Protein AF-0000000079005920 (afdb_homodimer)

Solvent-accessible surface area (backbone atoms only — not comparable to full-atom values): 23304 Å² total; per-residue (Å²): 132,84,76,72,75,67,75,73,57,78,70,72,49,72,68,53,50,55,50,45,68,65,65,24,21,79,84,81,66,42,51,63,52,52,56,43,49,15,54,68,49,50,65,36,33,46,72,79,43,29,56,96,54,28,45,37,76,86,48,44,32,36,91,87,77,58,45,66,71,29,51,56,64,50,64,64,69,64,40,69,61,55,32,50,50,34,39,68,74,35,42,34,68,43,90,38,35,90,69,65,41,81,52,53,32,46,57,92,44,44,67,64,45,57,77,69,39,89,50,50,78,70,56,79,74,90,62,77,72,67,71,72,73,75,68,65,72,80,67,69,81,62,76,67,73,72,74,73,72,75,75,72,76,77,74,77,75,79,71,79,73,76,75,78,75,79,69,85,71,86,86,79,81,85,83,88,78,84,85,81,134,133,82,76,73,76,68,76,75,57,78,70,73,50,71,67,53,50,54,50,44,68,64,64,23,20,78,83,81,66,42,51,62,52,52,56,42,48,15,55,68,48,49,64,37,33,47,74,78,45,28,56,94,54,26,46,38,76,87,51,45,32,37,91,86,78,59,45,64,71,31,51,57,63,49,63,65,68,63,40,68,61,57,32,50,49,34,40,69,75,37,42,35,67,43,89,38,35,88,69,64,42,82,52,53,33,45,57,91,44,45,68,66,46,57,76,69,41,89,48,50,77,69,55,78,74,90,62,78,72,65,72,71,73,76,69,65,73,79,68,67,82,66,77,67,74,74,74,73,75,73,78,75,77,79,76,80,76,81,75,81,80,77,76,72,85,86,76,87,77,90,83,88,92,82,91,82,84,89,85,81,137

Structure (mmCIF, N/CA/C/O backbone):
data_AF-0000000079005920-model_v1
#
loop_
_entity.id
_entity.type
_entity.pdbx_description
1 polymer 'RING-type domain-containing protein'
#
loop_
_atom_site.group_PDB
_atom_site.id
_atom_site.type_symbol
_atom_site.label_atom_id
_atom_site.label_alt_id
_atom_site.label_comp_id
_atom_site.label_asym_id
_atom_site.label_entity_id
_atom_site.label_seq_id
_atom_site.pdbx_PDB_ins_code
_atom_site.Cartn_x
_atom_site.Cartn_y
_atom_site.Cartn_z
_atom_site.occupancy
_atom_site.B_iso_or_equiv
_atom_site.auth_seq_id
_atom_site.auth_comp_id
_atom_site.auth_asym_id
_atom_site.auth_atom_id
_atom_site.pdbx_PDB_model_num
ATOM 1 N N . MET A 1 1 ? 42.562 21.266 16.281 1 34.91 1 MET A N 1
ATOM 2 C CA . MET A 1 1 ? 41.656 20.125 16.312 1 34.91 1 MET A CA 1
ATOM 3 C C . MET A 1 1 ? 40.281 20.531 15.828 1 34.91 1 MET A C 1
ATOM 5 O O . MET A 1 1 ? 39.625 21.406 16.406 1 34.91 1 MET A O 1
ATOM 9 N N . ASN A 1 2 ? 39.969 20.578 14.516 1 38.53 2 ASN A N 1
ATOM 10 C CA . ASN A 1 2 ? 38.75 20.922 13.812 1 38.53 2 ASN A CA 1
ATOM 11 C C . ASN A 1 2 ? 37.562 20.109 14.32 1 38.53 2 ASN A C 1
ATOM 13 O O . ASN A 1 2 ? 37.562 18.875 14.234 1 38.53 2 ASN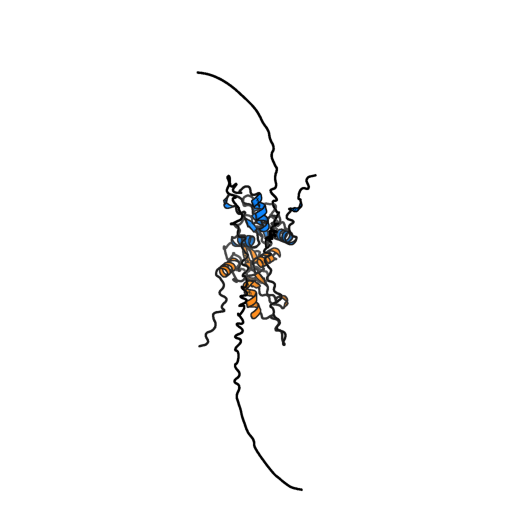 A O 1
ATOM 17 N N . LYS A 1 3 ? 36.938 20.516 15.422 1 38.81 3 LYS A N 1
ATOM 18 C CA . LYS A 1 3 ? 35.656 19.953 15.789 1 38.81 3 LYS A CA 1
ATOM 19 C C . LYS A 1 3 ? 34.75 19.781 14.555 1 38.81 3 LYS A C 1
ATOM 21 O O . LYS A 1 3 ? 34.312 20.766 13.969 1 38.81 3 LYS A O 1
ATOM 26 N N . LEU A 1 4 ? 34.938 18.797 13.773 1 40.66 4 LEU A N 1
ATOM 27 C CA . LEU A 1 4 ? 33.906 18.344 12.828 1 40.66 4 LEU A CA 1
ATOM 28 C C . LEU A 1 4 ? 32.531 18.391 13.445 1 40.66 4 LEU A C 1
ATOM 30 O O . LEU A 1 4 ? 32.312 17.906 14.562 1 40.66 4 LEU A O 1
ATOM 34 N N . ASN A 1 5 ? 31.781 19.5 13.305 1 40.53 5 ASN A N 1
ATOM 35 C CA . ASN A 1 5 ? 30.375 19.719 13.609 1 40.53 5 ASN A CA 1
ATOM 36 C C . ASN A 1 5 ? 29.531 18.484 13.32 1 40.53 5 ASN A C 1
ATOM 38 O O . ASN A 1 5 ? 29.094 18.266 12.188 1 40.53 5 ASN A O 1
ATOM 42 N N . ILE A 1 6 ? 29.797 17.344 13.859 1 44.81 6 ILE A N 1
ATOM 43 C CA . ILE A 1 6 ? 28.984 16.141 13.891 1 44.81 6 ILE A CA 1
ATOM 44 C C . ILE A 1 6 ? 27.531 16.516 14.195 1 44.81 6 ILE A C 1
ATOM 46 O O . ILE A 1 6 ? 26.656 15.641 14.203 1 44.81 6 ILE A O 1
ATOM 50 N N . ASP A 1 7 ? 27.25 17.703 14.68 1 43.19 7 ASP A N 1
ATOM 51 C CA . ASP A 1 7 ? 25.906 18 15.164 1 43.19 7 ASP A CA 1
ATOM 52 C C . ASP A 1 7 ? 24.859 17.812 14.07 1 43.19 7 ASP A C 1
ATOM 54 O O . ASP A 1 7 ? 23.672 17.672 14.352 1 43.19 7 ASP A O 1
ATOM 58 N N . ASN A 1 8 ? 25.188 18.156 12.789 1 42.75 8 ASN A N 1
ATOM 59 C CA . ASN A 1 8 ? 24.109 18.188 11.797 1 42.75 8 ASN A CA 1
ATOM 60 C C . ASN A 1 8 ? 23.703 16.781 11.367 1 42.75 8 ASN A C 1
ATOM 62 O O . ASN A 1 8 ? 23.203 16.594 10.258 1 42.75 8 ASN A O 1
ATOM 66 N N . ILE A 1 9 ? 24.328 15.828 11.992 1 49.28 9 ILE A N 1
ATOM 67 C CA . ILE A 1 9 ? 23.844 14.523 11.547 1 49.28 9 ILE A CA 1
ATOM 68 C C . ILE A 1 9 ? 22.359 14.391 11.852 1 49.28 9 ILE A C 1
ATOM 70 O O . ILE A 1 9 ? 21.938 14.438 13.008 1 49.28 9 ILE A O 1
ATOM 74 N N . LYS A 1 10 ? 21.594 14.859 10.961 1 55.75 10 LYS A N 1
ATOM 75 C CA . LYS A 1 10 ? 20.156 14.656 11.086 1 55.75 10 LYS A CA 1
ATOM 76 C C . LYS A 1 10 ? 19.844 13.273 11.641 1 55.75 10 LYS A C 1
ATOM 78 O O . LYS A 1 10 ? 20.109 12.258 10.984 1 55.75 10 LYS A O 1
ATOM 83 N N . ILE A 1 11 ? 19.953 13.102 12.922 1 69.69 11 ILE A N 1
ATOM 84 C CA . ILE A 1 11 ? 19.562 11.875 13.617 1 69.69 11 ILE A CA 1
ATOM 85 C C . ILE A 1 11 ? 18.094 11.562 13.344 1 69.69 11 ILE A C 1
ATOM 87 O O . ILE A 1 11 ? 17.219 12.375 13.641 1 69.69 11 ILE A O 1
ATOM 91 N N . MET A 1 12 ? 18.031 10.609 12.555 1 73.69 12 MET A N 1
ATOM 92 C CA . MET A 1 12 ? 16.656 10.141 12.344 1 73.69 12 MET A CA 1
ATOM 93 C C . MET A 1 12 ? 16 9.781 13.672 1 73.69 12 MET A C 1
ATOM 95 O O . MET A 1 12 ? 16.625 9.172 14.539 1 73.69 12 MET A O 1
ATOM 99 N N . SER A 1 13 ? 14.781 10.297 13.805 1 85.94 13 SER A N 1
ATOM 100 C CA . SER A 1 13 ? 14.016 9.898 14.984 1 85.94 13 SER A CA 1
ATOM 101 C C . SER A 1 13 ? 13.758 8.398 14.992 1 85.94 13 SER A C 1
ATOM 103 O O . SER A 1 13 ? 13.812 7.75 13.945 1 85.94 13 SER A O 1
ATOM 105 N N . ASP A 1 14 ? 13.594 7.84 16.094 1 87.12 14 ASP A N 1
ATOM 106 C CA . ASP A 1 14 ? 13.25 6.43 16.25 1 87.12 14 ASP A CA 1
ATOM 107 C C . ASP A 1 14 ? 12.023 6.07 15.414 1 87.12 14 ASP A C 1
ATOM 109 O O . ASP A 1 14 ? 11.953 4.984 14.836 1 87.12 14 ASP A O 1
ATOM 113 N N . SER A 1 15 ? 11.094 6.977 15.344 1 89.19 15 SER A N 1
ATOM 114 C CA . SER A 1 15 ? 9.875 6.746 14.57 1 89.19 15 SER A CA 1
ATOM 115 C C . SER A 1 15 ? 10.18 6.641 13.078 1 89.19 15 SER A C 1
ATOM 117 O O . SER A 1 15 ? 9.609 5.793 12.383 1 89.19 15 SER A O 1
ATOM 119 N N . GLN A 1 16 ? 11.117 7.414 12.672 1 89.94 16 GLN A N 1
ATOM 120 C CA . GLN A 1 16 ? 11.477 7.383 11.258 1 89.94 16 GLN A CA 1
ATOM 121 C C . GLN A 1 16 ? 12.219 6.098 10.906 1 89.94 16 GLN A C 1
ATOM 123 O O . GLN A 1 16 ? 11.953 5.48 9.875 1 89.94 16 GLN A O 1
ATOM 128 N N . VAL A 1 17 ? 13.055 5.684 11.797 1 91.69 17 VAL A N 1
ATOM 129 C CA . VAL A 1 17 ? 13.836 4.469 11.562 1 91.69 17 VAL A CA 1
ATOM 130 C C . VAL A 1 17 ? 12.898 3.264 11.5 1 91.69 17 VAL A C 1
ATOM 132 O O . VAL A 1 17 ? 13.016 2.432 10.594 1 91.69 17 VAL A O 1
ATOM 135 N N . ASN A 1 18 ? 11.992 3.213 12.383 1 93.19 18 ASN A N 1
ATOM 136 C CA . ASN A 1 18 ? 11.031 2.117 12.406 1 93.19 18 ASN A CA 1
ATOM 137 C C . ASN A 1 18 ? 10.148 2.119 11.156 1 93.19 18 ASN A C 1
ATOM 139 O O . ASN A 1 18 ? 9.836 1.059 10.609 1 93.19 18 ASN A O 1
ATOM 143 N N . TYR A 1 19 ? 9.828 3.301 10.773 1 95.62 19 TYR A N 1
ATOM 144 C CA . TYR A 1 19 ? 9.008 3.455 9.578 1 95.62 19 TYR A CA 1
ATOM 145 C C . TYR A 1 19 ? 9.75 2.963 8.344 1 95.62 19 TYR A C 1
ATOM 147 O O . TYR A 1 19 ? 9.203 2.195 7.547 1 95.62 19 TYR A O 1
ATOM 155 N N . GLU A 1 20 ? 10.984 3.268 8.234 1 96.19 20 GLU A N 1
ATOM 156 C CA . GLU A 1 20 ? 11.797 2.85 7.098 1 96.19 20 GLU A CA 1
ATOM 157 C C . GLU A 1 20 ? 12.016 1.34 7.102 1 96.19 20 GLU A C 1
ATOM 159 O O . GLU A 1 20 ? 11.945 0.696 6.051 1 96.19 20 GLU A O 1
ATOM 164 N N . MET A 1 21 ? 12.242 0.843 8.211 1 95.81 21 MET A N 1
ATOM 165 C CA . MET A 1 21 ? 12.477 -0.593 8.344 1 95.81 21 MET A CA 1
ATOM 166 C C . MET A 1 21 ? 11.258 -1.387 7.898 1 95.81 21 MET A C 1
ATOM 168 O O . MET A 1 21 ? 11.383 -2.482 7.352 1 95.81 21 MET A O 1
ATOM 172 N N . ARG A 1 22 ? 10.148 -0.805 8.07 1 96.56 22 ARG A N 1
ATOM 173 C CA . ARG A 1 22 ? 8.906 -1.501 7.762 1 96.56 22 ARG A CA 1
ATOM 174 C C . ARG A 1 22 ? 8.633 -1.494 6.262 1 96.56 22 ARG A C 1
ATOM 176 O O . ARG A 1 22 ? 8.133 -2.477 5.711 1 96.56 22 ARG A O 1
ATOM 183 N N . PHE A 1 23 ? 9.031 -0.401 5.59 1 97.94 23 PHE A N 1
ATOM 184 C CA . PHE A 1 23 ? 8.5 -0.252 4.242 1 97.94 23 PHE A CA 1
ATOM 185 C C . PHE A 1 23 ? 9.617 -0.264 3.207 1 97.94 23 PHE A C 1
ATOM 187 O O . PHE A 1 23 ? 9.359 -0.392 2.008 1 97.94 23 PHE A O 1
ATOM 194 N N . ASN A 1 24 ? 10.883 -0.271 3.625 1 98.38 24 ASN A N 1
ATOM 195 C CA . ASN A 1 24 ? 11.984 -0.454 2.688 1 98.38 24 ASN A CA 1
ATOM 196 C C . ASN A 1 24 ? 12 -1.868 2.115 1 98.38 24 ASN A C 1
ATOM 198 O O . ASN A 1 24 ? 11.539 -2.811 2.762 1 98.38 24 ASN A O 1
ATOM 202 N N . CYS A 1 25 ? 12.414 -1.939 0.904 1 98.5 25 CYS A N 1
ATOM 203 C CA . CYS A 1 25 ? 12.75 -3.268 0.4 1 98.5 25 CYS A CA 1
ATOM 204 C C . CYS A 1 25 ? 13.766 -3.953 1.303 1 98.5 25 CYS A C 1
ATOM 206 O O . CYS A 1 25 ? 14.82 -3.385 1.603 1 98.5 25 CYS A O 1
ATOM 208 N N . VAL A 1 26 ? 13.516 -5.133 1.635 1 97.25 26 VAL A N 1
ATOM 209 C CA . VAL A 1 26 ? 14.352 -5.832 2.604 1 97.25 26 VAL A CA 1
ATOM 210 C C . VAL A 1 26 ? 15.68 -6.215 1.957 1 97.25 26 VAL A C 1
ATOM 212 O O . VAL A 1 26 ? 16.672 -6.465 2.654 1 97.25 26 VAL A O 1
ATOM 215 N N . ILE A 1 27 ? 15.719 -6.262 0.712 1 98.06 27 ILE A N 1
ATOM 216 C CA . ILE A 1 27 ? 16.906 -6.699 0.002 1 98.06 27 ILE A CA 1
ATOM 217 C C . ILE A 1 27 ? 17.875 -5.52 -0.169 1 98.06 27 ILE A C 1
ATOM 219 O O . ILE A 1 27 ? 19.031 -5.602 0.214 1 98.06 27 ILE A O 1
ATOM 223 N N . CYS A 1 28 ? 17.469 -4.418 -0.685 1 98.06 28 CYS A N 1
ATOM 224 C CA . CYS A 1 28 ? 18.344 -3.293 -0.952 1 98.06 28 CYS A CA 1
ATOM 225 C C . CYS A 1 28 ? 18.266 -2.258 0.164 1 98.06 28 CYS A C 1
ATOM 227 O O . CYS A 1 28 ? 19.078 -1.322 0.207 1 98.06 28 CYS A O 1
ATOM 229 N N . MET A 1 29 ? 17.25 -2.355 1.026 1 97.75 29 MET A N 1
ATOM 230 C CA . MET A 1 29 ? 17.062 -1.494 2.189 1 97.75 29 MET A CA 1
ATOM 231 C C . MET A 1 29 ? 16.734 -0.064 1.762 1 97.75 29 MET A C 1
ATOM 233 O O . MET A 1 29 ? 17.062 0.887 2.473 1 97.75 29 MET A O 1
ATOM 237 N N . GLU A 1 30 ? 16.125 0.122 0.607 1 98 30 GLU A N 1
ATOM 238 C CA . GLU A 1 30 ? 15.758 1.427 0.065 1 98 30 GLU A CA 1
ATOM 239 C C . GLU A 1 30 ? 14.25 1.529 -0.157 1 98 30 GLU A C 1
ATOM 241 O O . GLU A 1 30 ? 13.578 0.52 -0.39 1 98 30 GLU A O 1
ATOM 246 N N . PRO A 1 31 ? 13.766 2.789 -0.022 1 98.56 31 PRO A N 1
ATOM 247 C CA . PRO A 1 31 ? 12.383 2.998 -0.452 1 98.56 31 PRO A CA 1
ATOM 248 C C . PRO A 1 31 ? 12.227 2.99 -1.971 1 98.56 31 PRO A C 1
ATOM 250 O O . PRO A 1 31 ? 12.969 3.682 -2.674 1 98.56 31 PRO A O 1
ATOM 253 N N . LYS A 1 32 ? 11.359 2.184 -2.455 1 98.69 32 LYS A N 1
ATOM 254 C CA . LYS A 1 32 ? 11.156 2.043 -3.893 1 98.69 32 LYS A CA 1
ATOM 255 C C . LYS A 1 32 ? 9.68 2.15 -4.254 1 98.69 32 LYS A C 1
ATOM 257 O O . LYS A 1 32 ? 8.812 1.876 -3.424 1 98.69 32 LYS A O 1
ATOM 262 N N . LEU A 1 33 ? 9.406 2.531 -5.418 1 98.5 33 LEU A N 1
ATOM 263 C CA . LEU A 1 33 ? 8.031 2.736 -5.867 1 98.5 33 LEU A CA 1
ATOM 264 C C . LEU A 1 33 ? 7.469 1.467 -6.5 1 98.5 33 LEU A C 1
ATOM 266 O O . LEU A 1 33 ? 6.273 1.196 -6.402 1 98.5 33 LEU A O 1
ATOM 270 N N . GLU A 1 34 ? 8.312 0.731 -7.129 1 98.69 34 GLU A N 1
ATOM 271 C CA . GLU A 1 34 ? 7.852 -0.473 -7.816 1 98.69 34 GLU A CA 1
ATOM 272 C C . GLU A 1 34 ? 8.109 -1.721 -6.977 1 98.69 34 GLU A C 1
ATOM 274 O O . GLU A 1 34 ? 9.141 -2.385 -7.141 1 98.69 34 GLU A O 1
ATOM 279 N N . MET A 1 35 ? 7.113 -2.039 -6.219 1 98.62 35 MET A N 1
ATOM 280 C CA . MET A 1 35 ? 7.18 -3.229 -5.375 1 98.62 35 MET A CA 1
ATOM 281 C C . MET A 1 35 ? 6.398 -4.379 -5.996 1 98.62 35 MET A C 1
ATOM 283 O O . MET A 1 35 ? 5.332 -4.172 -6.582 1 98.62 35 MET A O 1
ATOM 287 N N . VAL A 1 36 ? 6.863 -5.562 -5.879 1 98.81 36 VAL A N 1
ATOM 288 C CA . VAL A 1 36 ? 6.215 -6.746 -6.438 1 98.81 36 VAL A CA 1
ATOM 289 C C . VAL A 1 36 ? 5.828 -7.703 -5.312 1 98.81 36 VAL A C 1
ATOM 291 O O . VAL A 1 36 ? 6.668 -8.07 -4.488 1 98.81 36 VAL A O 1
ATOM 294 N N . TYR A 1 37 ? 4.609 -8.086 -5.305 1 98.38 37 TYR A N 1
ATOM 295 C CA . TYR A 1 37 ? 4.098 -9.031 -4.316 1 98.38 37 TYR A CA 1
ATOM 296 C C . TYR A 1 37 ? 4.145 -10.453 -4.848 1 98.38 37 TYR A C 1
ATOM 298 O O . TYR A 1 37 ? 3.844 -10.703 -6.02 1 98.38 37 TYR A O 1
ATOM 306 N N . GLY A 1 38 ? 4.508 -11.312 -3.953 1 98.19 38 GLY A N 1
ATOM 307 C CA . GLY A 1 38 ? 4.418 -12.734 -4.266 1 98.19 38 GLY A CA 1
ATOM 308 C C . GLY A 1 38 ? 3.143 -13.375 -3.76 1 98.19 38 GLY A C 1
ATOM 309 O O . GLY A 1 38 ? 2.381 -12.758 -3.014 1 98.19 38 GLY A O 1
ATOM 310 N N . HIS A 1 39 ? 2.953 -14.609 -4.133 1 98 39 HIS A N 1
ATOM 311 C CA . HIS A 1 39 ? 1.814 -15.383 -3.65 1 98 39 HIS A CA 1
ATOM 312 C C . HIS A 1 39 ? 1.867 -15.555 -2.137 1 98 39 HIS A C 1
ATOM 314 O O . HIS A 1 39 ? 0.843 -15.82 -1.501 1 98 39 HIS A O 1
ATOM 320 N N . CYS A 1 40 ? 3.039 -15.406 -1.61 1 97.88 40 CYS A N 1
ATOM 321 C CA . CYS A 1 40 ? 3.191 -15.469 -0.161 1 97.88 40 CYS A CA 1
ATOM 322 C C . CYS A 1 40 ? 2.777 -14.148 0.485 1 97.88 40 CYS A C 1
ATOM 324 O O . CYS A 1 40 ? 2.701 -14.055 1.711 1 97.88 40 CYS A O 1
ATOM 326 N N . GLN A 1 41 ? 2.6 -13.109 -0.271 1 98.44 41 GLN A N 1
ATOM 327 C CA . GLN A 1 41 ? 2.131 -11.781 0.106 1 98.44 41 GLN A CA 1
ATOM 328 C C . GLN A 1 41 ? 3.256 -10.953 0.727 1 98.44 41 GLN A C 1
ATOM 330 O O . GLN A 1 41 ? 3.006 -9.914 1.341 1 98.44 41 GLN A O 1
ATOM 335 N N . HIS A 1 42 ? 4.457 -11.375 0.543 1 98.12 42 HIS A N 1
ATOM 336 C CA . HIS A 1 42 ? 5.613 -10.516 0.788 1 98.12 42 HIS A CA 1
ATOM 337 C C . HIS A 1 42 ? 6.008 -9.75 -0.471 1 98.12 42 HIS A C 1
ATOM 339 O O . HIS A 1 42 ? 5.633 -10.141 -1.581 1 98.12 42 HIS A O 1
ATOM 345 N N . ARG A 1 43 ? 6.699 -8.648 -0.22 1 98.19 43 ARG A N 1
ATOM 346 C CA . ARG A 1 43 ? 7 -7.809 -1.375 1 98.19 43 ARG A CA 1
ATOM 347 C C . ARG A 1 43 ? 8.461 -7.367 -1.37 1 98.19 43 ARG A C 1
ATOM 349 O O . ARG A 1 43 ? 9.055 -7.18 -0.306 1 98.19 43 ARG A O 1
ATOM 356 N N . PHE A 1 44 ? 9.07 -7.227 -2.5 1 98.69 44 PHE A N 1
ATOM 357 C CA . PHE A 1 44 ? 10.398 -6.699 -2.785 1 98.69 44 PHE A CA 1
ATOM 358 C C . PHE A 1 44 ? 10.375 -5.816 -4.027 1 98.69 44 PHE A C 1
ATOM 360 O O . PHE A 1 44 ? 9.445 -5.895 -4.832 1 98.69 44 PHE A O 1
ATOM 367 N N . CYS A 1 45 ? 11.305 -4.938 -4.086 1 98.75 45 CYS A N 1
ATOM 368 C CA . CYS A 1 45 ? 11.273 -4.066 -5.254 1 98.75 45 CYS A CA 1
ATOM 369 C C . CYS A 1 45 ? 11.578 -4.848 -6.527 1 98.75 45 CYS A C 1
ATOM 371 O O . CYS A 1 45 ? 12.312 -5.836 -6.488 1 98.75 45 CYS A O 1
ATOM 373 N N . ALA A 1 46 ? 11.078 -4.41 -7.578 1 98.75 46 ALA A N 1
ATOM 374 C CA . ALA A 1 46 ? 11.242 -5.078 -8.867 1 98.75 46 ALA A CA 1
ATOM 375 C C . ALA A 1 46 ? 12.719 -5.191 -9.25 1 98.75 46 ALA A C 1
ATOM 377 O O . ALA A 1 46 ? 13.148 -6.211 -9.789 1 98.75 46 ALA A O 1
ATOM 378 N N . ASP A 1 47 ? 13.492 -4.195 -8.938 1 98.06 47 ASP A N 1
ATOM 379 C CA . ASP A 1 47 ? 14.891 -4.148 -9.336 1 98.06 47 ASP A CA 1
ATOM 380 C C . ASP A 1 47 ? 15.711 -5.199 -8.586 1 98.06 47 ASP A C 1
ATOM 382 O O . ASP A 1 47 ? 16.719 -5.695 -9.109 1 98.06 47 ASP A O 1
ATOM 386 N N . CYS A 1 48 ? 15.336 -5.512 -7.402 1 98.62 48 CYS A N 1
ATOM 387 C CA . CYS A 1 48 ? 16.031 -6.539 -6.637 1 98.62 48 CYS A CA 1
ATOM 388 C C . CYS A 1 48 ? 15.586 -7.934 -7.059 1 98.62 48 CYS A C 1
ATOM 390 O O . CYS A 1 48 ? 16.375 -8.883 -7.027 1 98.62 48 CYS A O 1
ATOM 392 N N . LEU A 1 49 ? 14.398 -8.086 -7.5 1 98.75 49 LEU A N 1
ATOM 393 C CA . LEU A 1 49 ? 13.852 -9.398 -7.832 1 98.75 49 LEU A CA 1
ATOM 394 C C . LEU A 1 49 ? 14.281 -9.828 -9.234 1 98.75 49 LEU A C 1
ATOM 396 O O . LEU A 1 49 ? 14.477 -11.016 -9.484 1 98.75 49 LEU A O 1
ATOM 400 N N . TYR A 1 50 ? 14.422 -8.875 -10.078 1 98.75 50 TYR A N 1
ATOM 401 C CA . TYR A 1 50 ? 14.555 -9.234 -11.492 1 98.75 50 TYR A CA 1
ATOM 402 C C . TYR A 1 50 ? 15.828 -8.641 -12.086 1 98.75 50 TYR A C 1
ATOM 404 O O . TYR A 1 50 ? 16.25 -7.547 -11.695 1 98.75 50 TYR A O 1
ATOM 412 N N . ILE A 1 51 ? 16.406 -9.352 -13.047 1 98.38 51 ILE A N 1
ATOM 413 C CA . ILE A 1 51 ? 17.5 -8.914 -13.891 1 98.38 51 ILE A CA 1
ATOM 414 C C . ILE A 1 51 ? 17.172 -9.188 -15.359 1 98.38 51 ILE A C 1
ATOM 416 O O . ILE A 1 51 ? 16.797 -10.312 -15.711 1 98.38 51 ILE A O 1
ATOM 420 N N . ASN A 1 52 ? 17.234 -8.133 -16.141 1 97.81 52 ASN A N 1
ATOM 421 C CA . ASN A 1 52 ? 16.859 -8.25 -17.547 1 97.81 52 ASN A CA 1
ATOM 422 C C . ASN A 1 52 ? 15.477 -8.867 -17.703 1 97.81 52 ASN A C 1
ATOM 424 O O . ASN A 1 52 ? 15.289 -9.789 -18.5 1 97.81 52 ASN A O 1
ATOM 428 N N . SER A 1 53 ? 14.555 -8.523 -16.844 1 98.06 53 SER A N 1
ATOM 429 C CA . SER A 1 53 ? 13.133 -8.852 -16.891 1 98.06 53 SER A CA 1
ATOM 430 C C . SER A 1 53 ? 12.883 -10.305 -16.516 1 98.06 53 SER A C 1
ATOM 432 O O . SER A 1 53 ? 11.781 -10.82 -16.719 1 98.06 53 SER A O 1
ATOM 434 N N . VAL A 1 54 ? 13.93 -10.898 -15.984 1 98.56 54 VAL A N 1
ATOM 435 C CA . VAL A 1 54 ? 13.773 -12.281 -15.547 1 98.56 54 VAL A CA 1
ATOM 436 C C . VAL A 1 54 ? 14.055 -12.383 -14.047 1 98.56 54 VAL A C 1
ATOM 438 O O . VAL A 1 54 ? 14.992 -11.75 -13.547 1 98.56 54 VAL A O 1
ATOM 441 N N . LEU A 1 55 ? 13.289 -13.211 -13.461 1 98.75 55 LEU A N 1
ATOM 442 C CA . LEU A 1 55 ? 13.484 -13.422 -12.023 1 98.75 55 LEU A CA 1
ATOM 443 C C . LEU A 1 55 ? 14.875 -13.969 -11.742 1 98.75 55 LEU A C 1
ATOM 445 O O . LEU A 1 55 ? 15.328 -14.906 -12.398 1 98.75 55 LEU A O 1
ATOM 449 N N . ARG A 1 56 ? 15.508 -13.352 -10.773 1 98.56 56 ARG A N 1
ATOM 450 C CA . ARG A 1 56 ? 16.812 -13.867 -10.352 1 98.56 56 ARG A CA 1
ATOM 451 C C . ARG A 1 56 ? 16.672 -15.289 -9.805 1 98.56 56 ARG A C 1
ATOM 453 O O . ARG A 1 56 ? 15.734 -15.586 -9.062 1 98.56 56 ARG A O 1
ATOM 460 N N . GLU A 1 57 ? 17.578 -16.125 -10.023 1 97.56 57 GLU A N 1
ATOM 461 C CA . GLU A 1 57 ? 17.562 -17.5 -9.547 1 97.56 57 GLU A CA 1
ATOM 462 C C . GLU A 1 57 ? 17.562 -17.547 -8.023 1 97.56 57 GLU A C 1
ATOM 464 O O . GLU A 1 57 ? 16.922 -18.422 -7.426 1 97.56 57 GLU A O 1
ATOM 469 N N . SER A 1 58 ? 18.266 -16.641 -7.398 1 97 58 SER A N 1
ATOM 470 C CA . SER A 1 58 ? 18.359 -16.594 -5.941 1 97 58 SER A CA 1
ATOM 471 C C . SER A 1 58 ? 17.031 -16.234 -5.301 1 97 58 SER A C 1
ATOM 473 O O . SER A 1 58 ? 16.859 -16.359 -4.086 1 97 58 SER A O 1
ATOM 475 N N . MET A 1 59 ? 16.047 -15.844 -6.188 1 97.69 59 MET A N 1
ATOM 476 C CA . MET A 1 59 ? 14.766 -15.391 -5.664 1 97.69 59 MET A CA 1
ATOM 477 C C . MET A 1 59 ? 13.672 -16.406 -5.941 1 97.69 59 MET A C 1
ATOM 479 O O . MET A 1 59 ? 12.484 -16.094 -5.879 1 97.69 59 MET A O 1
ATOM 483 N N . ASN A 1 60 ? 14.062 -17.578 -6.242 1 97 60 ASN A N 1
ATOM 484 C CA . ASN A 1 60 ? 13.102 -18.656 -6.449 1 97 60 ASN A CA 1
ATOM 485 C C . ASN A 1 60 ? 12.352 -19 -5.164 1 97 60 ASN A C 1
ATOM 487 O O . ASN A 1 60 ? 11.289 -19.625 -5.203 1 97 60 ASN A O 1
ATOM 491 N N . LYS A 1 61 ? 13.062 -18.656 -4.086 1 97.81 61 LYS A N 1
ATOM 492 C CA . LYS A 1 61 ? 12.43 -18.719 -2.771 1 97.81 61 LYS A CA 1
ATOM 493 C C . LYS A 1 61 ? 12.328 -17.328 -2.154 1 97.81 61 LYS A C 1
ATOM 495 O O . LYS A 1 61 ? 13.25 -16.516 -2.275 1 97.81 61 LYS A O 1
ATOM 500 N N . CYS A 1 62 ? 11.266 -17.094 -1.595 1 98.38 62 CYS A N 1
ATOM 501 C CA . CYS A 1 62 ? 11.078 -15.805 -0.955 1 98.38 62 CYS A CA 1
ATOM 502 C C . CYS A 1 62 ? 12.109 -15.578 0.143 1 98.38 62 CYS A C 1
ATOM 504 O O . CYS A 1 62 ? 12.242 -16.391 1.058 1 98.38 62 CYS A O 1
ATOM 506 N N . PRO A 1 63 ? 12.781 -14.516 0.204 1 97.38 63 PRO A N 1
ATOM 507 C CA . PRO A 1 63 ? 13.805 -14.227 1.211 1 97.38 63 PRO A CA 1
ATOM 508 C C . PRO A 1 63 ? 13.227 -14.109 2.621 1 97.38 63 PRO A C 1
ATOM 510 O O . PRO A 1 63 ? 13.953 -14.297 3.604 1 97.38 63 PRO A O 1
ATOM 513 N N . MET A 1 64 ? 11.992 -13.867 2.699 1 97.12 64 MET A N 1
ATOM 514 C CA . MET A 1 64 ? 11.406 -13.594 4.008 1 97.12 64 MET A CA 1
ATOM 515 C C . MET A 1 64 ? 10.789 -14.852 4.605 1 97.12 64 MET A C 1
ATOM 517 O O . MET A 1 64 ? 10.844 -15.062 5.82 1 97.12 64 MET A O 1
ATOM 521 N N . CYS A 1 65 ? 10.234 -15.727 3.758 1 97.38 65 CYS A N 1
ATOM 522 C CA . CYS A 1 65 ? 9.5 -16.859 4.312 1 97.38 65 CYS A CA 1
ATOM 523 C C . CYS A 1 65 ? 9.984 -18.172 3.721 1 97.38 65 CYS A C 1
ATOM 525 O O . CYS A 1 65 ? 9.492 -19.234 4.086 1 97.38 65 CYS A O 1
ATOM 527 N N . ALA A 1 66 ? 10.758 -18.203 2.656 1 97.75 66 ALA A N 1
ATOM 528 C CA . ALA A 1 66 ? 11.398 -19.359 2.041 1 97.75 66 ALA A CA 1
ATOM 529 C C . ALA A 1 66 ? 10.406 -20.172 1.207 1 97.75 66 ALA A C 1
ATOM 531 O O . ALA A 1 66 ? 10.711 -21.281 0.768 1 97.75 66 ALA A O 1
ATOM 532 N N . ARG A 1 67 ? 9.273 -19.609 1.013 1 97.44 67 ARG A N 1
ATOM 533 C CA . ARG A 1 67 ? 8.312 -20.297 0.15 1 97.44 67 ARG A CA 1
ATOM 534 C C . ARG A 1 67 ? 8.797 -20.312 -1.297 1 97.44 67 ARG A C 1
ATOM 536 O O . ARG A 1 67 ? 9.211 -19.281 -1.831 1 97.44 67 ARG A O 1
ATOM 543 N N . PRO A 1 68 ? 8.68 -21.406 -1.987 1 97.62 68 PRO A N 1
ATOM 544 C CA . PRO A 1 68 ? 9.133 -21.484 -3.379 1 97.62 68 PRO A CA 1
ATOM 545 C C . PRO A 1 68 ? 8.117 -20.891 -4.359 1 97.62 68 PRO A C 1
ATOM 547 O O . PRO A 1 68 ? 6.93 -20.812 -4.051 1 97.62 68 PRO A O 1
ATOM 550 N N . ASN A 1 69 ? 8.609 -20.438 -5.484 1 96.88 69 ASN A N 1
ATOM 551 C CA . ASN A 1 69 ? 7.797 -20 -6.617 1 96.88 69 ASN A CA 1
ATOM 552 C C . ASN A 1 69 ? 6.773 -18.938 -6.199 1 96.88 69 ASN A C 1
ATOM 554 O O . ASN A 1 69 ? 5.605 -19.016 -6.586 1 96.88 69 ASN A O 1
ATOM 558 N N . SER A 1 70 ? 7.188 -18.062 -5.352 1 97.88 70 SER A N 1
ATOM 559 C CA . SER A 1 70 ? 6.266 -17.047 -4.848 1 97.88 70 SER A CA 1
ATOM 560 C C . SER A 1 70 ? 6.094 -15.906 -5.848 1 97.88 70 SER A C 1
ATOM 562 O O . SER A 1 70 ? 5.027 -15.289 -5.922 1 97.88 70 SER A O 1
ATOM 564 N N . PHE A 1 71 ? 7.102 -15.703 -6.66 1 98.5 71 PHE A N 1
ATOM 565 C CA . PHE A 1 71 ? 7.102 -14.531 -7.527 1 98.5 71 PHE A CA 1
ATOM 566 C C . PHE A 1 71 ? 6.98 -14.945 -8.992 1 98.5 71 PHE A C 1
ATOM 568 O O . PHE A 1 71 ? 7.379 -16.047 -9.367 1 98.5 71 PHE A O 1
ATOM 575 N N . PRO A 1 72 ? 6.41 -13.984 -9.852 1 98.19 72 PRO A N 1
ATOM 576 C CA . PRO A 1 72 ? 6.355 -14.281 -11.281 1 98.19 72 PRO A CA 1
ATOM 577 C C . PRO A 1 72 ? 7.738 -14.477 -11.898 1 98.19 72 PRO A C 1
ATOM 579 O O . PRO A 1 72 ? 8.695 -13.805 -11.5 1 98.19 72 PRO A O 1
ATOM 582 N N . LEU A 1 73 ? 7.824 -15.289 -12.898 1 98 73 LEU A N 1
ATOM 583 C CA . LEU A 1 73 ? 9.102 -15.602 -13.539 1 98 73 LEU A CA 1
ATOM 584 C C . LEU A 1 73 ? 9.578 -14.43 -14.391 1 98 73 LEU A C 1
ATOM 586 O O . LEU A 1 73 ? 10.781 -14.242 -14.57 1 98 73 LEU A O 1
ATOM 590 N N . VAL A 1 74 ? 8.625 -13.742 -14.93 1 98.38 74 VAL A N 1
ATOM 591 C CA . VAL A 1 74 ? 8.914 -12.562 -15.734 1 98.38 74 VAL A CA 1
ATOM 592 C C . VAL A 1 74 ? 8.484 -11.305 -14.977 1 98.38 74 VAL A C 1
ATOM 594 O O . VAL A 1 74 ? 7.434 -11.289 -14.336 1 98.38 74 VAL A O 1
ATOM 597 N N . ARG A 1 75 ? 9.297 -10.281 -15.023 1 98.5 75 ARG A N 1
ATOM 598 C CA . ARG A 1 75 ? 8.992 -9.023 -14.344 1 98.5 75 ARG A CA 1
ATOM 599 C C . ARG A 1 75 ? 7.598 -8.531 -14.695 1 98.5 75 ARG A C 1
ATOM 601 O O . ARG A 1 75 ? 7.309 -8.25 -15.859 1 98.5 75 ARG A O 1
ATOM 608 N N . PRO A 1 76 ? 6.793 -8.438 -13.727 1 98.38 76 PRO A N 1
ATOM 609 C CA . PRO A 1 76 ? 5.438 -7.969 -14.016 1 98.38 76 PRO A CA 1
ATOM 610 C C . PRO A 1 76 ? 5.348 -6.445 -14.117 1 98.38 76 PRO A C 1
ATOM 612 O O . PRO A 1 76 ? 6.262 -5.742 -13.672 1 98.38 76 PRO A O 1
ATOM 615 N N . LYS A 1 77 ? 4.227 -6.055 -14.742 1 97.12 77 LYS A N 1
ATOM 616 C CA . LYS A 1 77 ? 3.9 -4.637 -14.664 1 97.12 77 LYS A CA 1
ATOM 617 C C . LYS A 1 77 ? 3.299 -4.285 -13.305 1 97.12 77 LYS A C 1
ATOM 619 O O . LYS A 1 77 ? 2.289 -4.867 -12.898 1 97.12 77 LYS A O 1
ATOM 624 N N . VAL A 1 78 ? 3.969 -3.438 -12.586 1 97.19 78 VAL A N 1
ATOM 625 C CA . VAL A 1 78 ? 3.428 -2.965 -11.312 1 97.19 78 VAL A CA 1
ATOM 626 C C . VAL A 1 78 ? 2.283 -1.986 -11.57 1 97.19 78 VAL A C 1
ATOM 628 O O . VAL A 1 78 ? 2.414 -1.067 -12.383 1 97.19 78 VAL A O 1
ATOM 631 N N . SER A 1 79 ? 1.208 -2.191 -10.922 1 95.25 79 SER A N 1
ATOM 632 C CA . SER A 1 79 ? 0.029 -1.364 -11.156 1 95.25 79 SER A CA 1
ATOM 633 C C . SER A 1 79 ? 0.271 0.078 -10.719 1 95.25 79 SER A C 1
ATOM 635 O O . SER A 1 79 ? 1.025 0.33 -9.773 1 95.25 79 SER A O 1
ATOM 637 N N . ASP A 1 80 ? -0.411 1.019 -11.398 1 95.56 80 ASP A N 1
ATOM 638 C CA . ASP A 1 80 ? -0.339 2.43 -11.031 1 95.56 80 ASP A CA 1
ATOM 639 C C . ASP A 1 80 ? -0.814 2.645 -9.594 1 95.56 80 ASP A C 1
ATOM 641 O O . ASP A 1 80 ? -0.234 3.443 -8.852 1 95.56 80 ASP A O 1
ATOM 645 N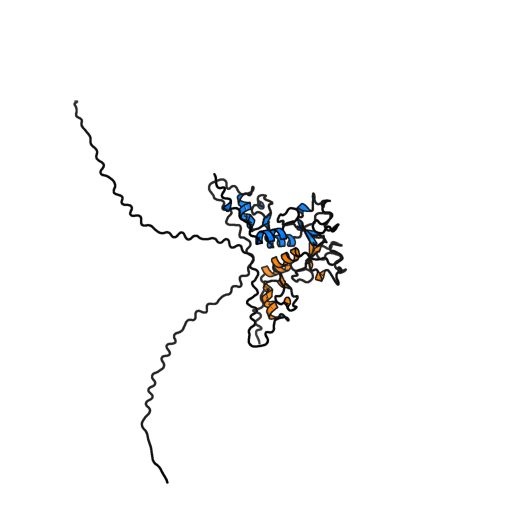 N . ASP A 1 81 ? -1.79 1.935 -9.227 1 95.25 81 ASP A N 1
ATOM 646 C CA . ASP A 1 81 ? -2.338 2.074 -7.879 1 95.25 81 ASP A CA 1
ATOM 647 C C . ASP A 1 81 ? -1.3 1.705 -6.82 1 95.25 81 ASP A C 1
ATOM 649 O O . ASP A 1 81 ? -1.216 2.348 -5.773 1 95.25 81 ASP A O 1
ATOM 653 N N . SER A 1 82 ? -0.559 0.671 -7.125 1 97 82 SER A N 1
ATOM 654 C CA . SER A 1 82 ? 0.48 0.257 -6.188 1 97 82 SER A CA 1
ATOM 655 C C . SER A 1 82 ? 1.562 1.325 -6.055 1 97 82 SER A C 1
ATOM 657 O O . SER A 1 82 ? 2.045 1.592 -4.953 1 97 82 SER A O 1
ATOM 659 N N . ILE A 1 83 ? 1.892 1.898 -7.133 1 98.06 83 ILE A N 1
ATOM 660 C CA . ILE A 1 83 ? 2.875 2.977 -7.121 1 98.06 83 ILE A CA 1
ATOM 661 C C . ILE A 1 83 ? 2.336 4.156 -6.316 1 98.06 83 ILE A C 1
ATOM 663 O O . ILE A 1 83 ? 3.049 4.73 -5.488 1 98.06 83 ILE A O 1
ATOM 667 N N . GLN A 1 84 ? 1.104 4.48 -6.555 1 97.5 84 GLN A N 1
ATOM 668 C CA . GLN A 1 84 ? 0.489 5.59 -5.832 1 97.5 84 GLN A CA 1
ATOM 669 C C . GLN A 1 84 ? 0.446 5.312 -4.332 1 97.5 84 GLN A C 1
ATOM 671 O O . GLN A 1 84 ? 0.631 6.219 -3.52 1 97.5 84 GLN A O 1
ATOM 676 N N . MET A 1 85 ? 0.196 4.113 -3.957 1 97.62 85 MET A N 1
ATOM 677 C CA . MET A 1 85 ? 0.212 3.75 -2.543 1 97.62 85 MET A CA 1
ATOM 678 C C . MET A 1 85 ? 1.573 4.043 -1.921 1 97.62 85 MET A C 1
ATOM 680 O O . MET A 1 85 ? 1.653 4.609 -0.83 1 97.62 85 MET A O 1
ATOM 684 N N . GLN A 1 86 ? 2.648 3.684 -2.625 1 98.31 86 GLN A N 1
ATOM 685 C CA . GLN A 1 86 ? 3.996 3.957 -2.135 1 98.31 86 GLN A CA 1
ATOM 686 C C . GLN A 1 86 ? 4.227 5.457 -1.972 1 98.31 86 GLN A C 1
ATOM 688 O O . GLN A 1 86 ? 4.832 5.895 -0.99 1 98.31 86 GLN A O 1
ATOM 693 N N . LYS A 1 87 ? 3.674 6.18 -2.867 1 97.81 87 LYS A N 1
ATOM 694 C CA . LYS A 1 87 ? 3.807 7.633 -2.773 1 97.81 87 LYS A CA 1
ATOM 695 C C . LYS A 1 87 ? 3.049 8.18 -1.566 1 97.81 87 LYS A C 1
ATOM 697 O O . LYS A 1 87 ? 3.543 9.062 -0.866 1 97.81 87 LYS A O 1
ATOM 702 N N . ILE A 1 88 ? 1.927 7.609 -1.366 1 97.12 88 ILE A N 1
ATOM 703 C CA . ILE A 1 88 ? 1.091 8.062 -0.259 1 97.12 88 ILE A CA 1
ATOM 704 C C . ILE A 1 88 ? 1.768 7.727 1.068 1 97.12 88 ILE A C 1
ATOM 706 O O . ILE A 1 88 ? 1.697 8.508 2.021 1 97.12 88 ILE A O 1
ATOM 710 N N . ILE A 1 89 ? 2.459 6.652 1.071 1 96.69 89 ILE A N 1
ATOM 711 C CA . ILE A 1 89 ? 3.094 6.293 2.334 1 96.69 89 ILE A CA 1
ATOM 712 C C . ILE A 1 89 ? 4.344 7.145 2.545 1 96.69 89 ILE A C 1
ATOM 714 O O . ILE A 1 89 ? 4.949 7.109 3.619 1 96.69 89 ILE A O 1
ATOM 718 N N . GLY A 1 90 ? 4.844 7.871 1.509 1 97.5 90 GLY A N 1
ATOM 719 C CA . GLY A 1 90 ? 5.844 8.898 1.769 1 97.5 90 GLY A CA 1
ATOM 720 C C . GLY A 1 90 ? 7.082 8.758 0.904 1 97.5 90 GLY A C 1
ATOM 721 O O . GLY A 1 90 ? 8.109 9.375 1.181 1 97.5 90 GLY A O 1
ATOM 722 N N . ILE A 1 91 ? 7.047 7.922 -0.082 1 98.44 91 ILE A N 1
ATOM 723 C CA . ILE A 1 91 ? 8.195 7.754 -0.971 1 98.44 91 ILE A CA 1
ATOM 724 C C . ILE A 1 91 ? 8.102 8.758 -2.121 1 98.44 91 ILE A C 1
ATOM 726 O O . ILE A 1 91 ? 7.055 8.891 -2.754 1 98.44 91 ILE A O 1
ATOM 730 N N . ALA A 1 92 ? 9.211 9.43 -2.369 1 98.44 92 ALA A N 1
ATOM 731 C CA . ALA A 1 92 ? 9.227 10.5 -3.367 1 98.44 92 ALA A CA 1
ATOM 732 C C . ALA A 1 92 ? 10.289 10.242 -4.43 1 98.44 92 ALA A C 1
ATOM 734 O O . ALA A 1 92 ? 11.32 9.633 -4.148 1 98.44 92 ALA A O 1
ATOM 735 N N . GLU A 1 93 ? 9.992 10.664 -5.539 1 97.94 93 GLU A N 1
ATOM 736 C CA . GLU A 1 93 ? 10.992 10.766 -6.598 1 97.94 93 GLU A CA 1
ATOM 737 C C . GLU A 1 93 ? 11.711 12.117 -6.543 1 97.94 93 GLU A C 1
ATOM 739 O O . GLU A 1 93 ? 11.148 13.109 -6.078 1 97.94 93 GLU A O 1
ATOM 744 N N . CYS A 1 94 ? 12.906 12.086 -6.953 1 97 94 CYS A N 1
ATOM 745 C CA . CYS A 1 94 ? 13.664 13.328 -7.004 1 97 94 CYS A CA 1
ATOM 746 C C . CYS A 1 94 ? 12.977 14.359 -7.883 1 97 94 CYS A C 1
ATOM 748 O O . CYS A 1 94 ? 12.539 14.047 -8.992 1 97 94 CYS A O 1
ATOM 750 N N . PRO A 1 95 ? 12.891 15.625 -7.406 1 94.88 95 PRO A N 1
ATOM 751 C CA . PRO A 1 95 ? 12.32 16.688 -8.234 1 94.88 95 PRO A CA 1
ATOM 752 C C . PRO A 1 95 ? 13.086 16.906 -9.539 1 94.88 95 PRO A C 1
ATOM 754 O O . PRO A 1 95 ? 12.539 17.469 -10.484 1 94.88 95 PRO A O 1
ATOM 757 N N . ASN A 1 96 ? 14.297 16.484 -9.609 1 95.12 96 ASN A N 1
ATOM 758 C CA . ASN A 1 96 ? 15.117 16.609 -10.812 1 95.12 96 ASN A CA 1
ATOM 759 C C . ASN A 1 96 ? 14.984 15.391 -11.719 1 95.12 96 ASN A C 1
ATOM 761 O O . ASN A 1 96 ? 15.852 15.141 -12.555 1 95.12 96 ASN A O 1
ATOM 765 N N . LYS A 1 97 ? 13.953 14.664 -11.461 1 95.69 97 LYS A N 1
ATOM 766 C CA . LYS A 1 97 ? 13.711 13.508 -12.32 1 95.69 97 LYS A CA 1
ATOM 767 C C . LYS A 1 97 ? 13.648 13.906 -13.789 1 95.69 97 LYS A C 1
ATOM 769 O O . LYS A 1 97 ? 14.156 13.195 -14.656 1 95.69 97 LYS A O 1
ATOM 774 N N . VAL A 1 98 ? 12.984 15.023 -13.992 1 93.56 98 VAL A N 1
ATOM 775 C CA . VAL A 1 98 ? 12.828 15.523 -15.359 1 93.56 98 VAL A CA 1
ATOM 776 C C . VAL A 1 98 ? 14.195 15.766 -15.984 1 93.56 98 VAL A C 1
ATOM 778 O O . VAL A 1 98 ? 14.328 15.781 -17.219 1 93.56 98 VAL A O 1
ATOM 781 N N . LEU A 1 99 ? 15.195 16.031 -15.195 1 93.75 99 LEU A N 1
ATOM 782 C CA . LEU A 1 99 ? 16.547 16.281 -15.688 1 93.75 99 LEU A CA 1
ATOM 783 C C . LEU A 1 99 ? 17.359 14.992 -15.75 1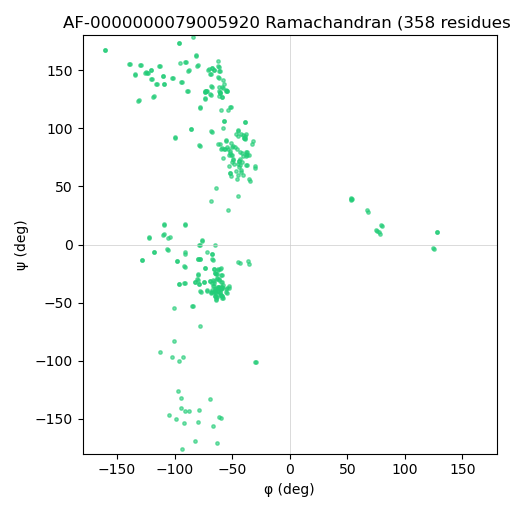 93.75 99 LEU A C 1
ATOM 785 O O . LEU A 1 99 ? 18.5 14.984 -16.203 1 93.75 99 LEU A O 1
ATOM 789 N N . GLY A 1 100 ? 16.781 13.93 -15.234 1 94.69 100 GLY A N 1
ATOM 790 C CA . GLY A 1 100 ? 17.422 12.641 -15.438 1 94.69 100 GLY A CA 1
ATOM 791 C C . GLY A 1 100 ? 17.719 11.906 -14.141 1 94.69 100 GLY A C 1
ATOM 792 O O . GLY A 1 100 ? 18.141 10.75 -14.156 1 94.69 100 GLY A O 1
ATOM 793 N N . CYS A 1 101 ? 17.438 12.516 -12.938 1 96.31 101 CYS A N 1
ATOM 794 C CA . CYS A 1 101 ? 17.719 11.852 -11.672 1 96.31 101 CYS A CA 1
ATOM 795 C C . CYS A 1 101 ? 16.719 10.734 -11.414 1 96.31 101 CYS A C 1
ATOM 797 O O . CYS A 1 101 ? 15.508 10.961 -11.445 1 96.31 101 CYS A O 1
ATOM 799 N N . LYS A 1 102 ? 17.062 9.57 -11.055 1 96.25 102 LYS A N 1
ATOM 800 C CA . LYS A 1 102 ? 16.203 8.406 -10.875 1 96.25 102 LYS A CA 1
ATOM 801 C C . LYS A 1 102 ? 16.078 8.047 -9.398 1 96.25 102 LYS A C 1
ATOM 803 O O . LYS A 1 102 ? 15.469 7.027 -9.055 1 96.25 102 LYS A O 1
ATOM 808 N N . HIS A 1 103 ? 16.594 8.922 -8.586 1 96.44 103 HIS A N 1
ATOM 809 C CA . HIS A 1 103 ? 16.641 8.609 -7.164 1 96.44 103 HIS A CA 1
ATOM 810 C C . HIS A 1 103 ? 15.25 8.656 -6.543 1 96.44 103 HIS A C 1
ATOM 812 O O . HIS A 1 103 ? 14.477 9.578 -6.812 1 96.44 103 HIS A O 1
ATOM 818 N N . THR A 1 104 ? 14.867 7.637 -5.762 1 98.06 104 THR A N 1
ATOM 819 C CA . THR A 1 104 ? 13.695 7.617 -4.898 1 98.06 104 THR A CA 1
ATOM 820 C C . THR A 1 104 ? 14.102 7.645 -3.43 1 98.06 104 THR A C 1
ATOM 822 O O . THR A 1 104 ? 15.148 7.105 -3.061 1 98.06 104 THR A O 1
ATOM 825 N N . MET A 1 105 ? 13.32 8.297 -2.617 1 98.12 105 MET A N 1
ATOM 826 C CA . MET A 1 105 ? 13.672 8.5 -1.213 1 98.12 105 MET A CA 1
ATOM 827 C C . MET A 1 105 ? 12.438 8.836 -0.386 1 98.12 105 MET A C 1
ATOM 829 O O . MET A 1 105 ? 11.367 9.102 -0.939 1 98.12 105 MET A O 1
ATOM 833 N N . TRP A 1 106 ? 12.664 8.766 0.865 1 97.75 106 TRP A N 1
ATOM 834 C CA . TRP A 1 106 ? 11.602 9.234 1.744 1 97.75 106 TRP A CA 1
ATOM 835 C C . TRP A 1 106 ? 11.461 10.75 1.669 1 97.75 106 TRP A C 1
ATOM 837 O O . TRP A 1 106 ? 12.453 11.461 1.466 1 97.75 106 TRP A O 1
ATOM 847 N N . GLU A 1 107 ? 10.32 11.227 1.881 1 96.69 107 GLU A N 1
ATOM 848 C CA . GLU A 1 107 ? 10.016 12.648 1.755 1 96.69 107 GLU A CA 1
ATOM 849 C C . GLU A 1 107 ? 10.945 13.484 2.631 1 96.69 107 GLU A C 1
ATOM 851 O O . GLU A 1 107 ? 11.406 14.555 2.213 1 96.69 107 GLU A O 1
ATOM 856 N N . TRP A 1 108 ? 11.242 12.984 3.787 1 96 108 TRP A N 1
ATOM 857 C CA . TRP A 1 108 ? 12.031 13.758 4.738 1 96 108 TRP A CA 1
ATOM 858 C C . TRP A 1 108 ? 13.508 13.734 4.363 1 96 108 TRP A C 1
ATOM 860 O O . TRP A 1 108 ? 14.336 14.352 5.035 1 96 108 TRP A O 1
ATOM 870 N N . GLU A 1 109 ? 13.836 13.07 3.334 1 95.56 109 GLU A N 1
ATOM 871 C CA . GLU A 1 109 ? 15.219 13.008 2.861 1 95.56 109 GLU A CA 1
ATOM 872 C C . GLU A 1 109 ? 15.414 13.859 1.606 1 95.56 109 GLU A C 1
ATOM 874 O O . GLU A 1 109 ? 16.531 14 1.118 1 95.56 109 GLU A O 1
ATOM 879 N N . VAL A 1 110 ? 14.375 14.43 1.085 1 96.25 110 VAL A N 1
ATOM 880 C CA . VAL A 1 110 ? 14.406 15.086 -0.218 1 96.25 110 VAL A CA 1
ATOM 881 C C . VAL A 1 110 ? 15.352 16.281 -0.173 1 96.25 110 VAL A C 1
ATOM 883 O O . VAL A 1 110 ? 16.203 16.438 -1.058 1 96.25 110 VAL A O 1
ATOM 886 N N . GLU A 1 111 ? 15.195 17.078 0.841 1 92.88 111 GLU A N 1
ATOM 887 C CA . GLU A 1 111 ? 16.031 18.266 0.932 1 92.88 111 GLU A CA 1
ATOM 888 C C . GLU A 1 111 ? 17.516 17.906 0.95 1 92.88 111 GLU A C 1
ATOM 890 O O . GLU A 1 111 ? 18.328 18.531 0.272 1 92.88 111 GLU A O 1
ATOM 895 N N . ASP A 1 112 ? 17.859 16.953 1.733 1 93.81 112 ASP A N 1
ATOM 896 C CA . ASP A 1 112 ? 19.234 16.484 1.796 1 93.81 112 ASP A CA 1
ATOM 897 C C . ASP A 1 112 ? 19.703 15.969 0.435 1 93.81 112 ASP A C 1
ATOM 899 O O . ASP A 1 112 ? 20.828 16.266 0.009 1 93.81 112 ASP A O 1
ATOM 903 N N . HIS A 1 113 ? 18.875 15.211 -0.253 1 95.62 113 HIS A N 1
ATOM 904 C CA . HIS A 1 113 ? 19.234 14.719 -1.578 1 95.62 113 HIS A CA 1
ATOM 905 C C . HIS A 1 113 ? 19.484 15.867 -2.547 1 95.62 113 HIS A C 1
ATOM 907 O O . HIS A 1 113 ? 20.438 15.852 -3.314 1 95.62 113 HIS A O 1
ATOM 913 N N . LEU A 1 114 ? 18.688 16.859 -2.498 1 93.44 114 LEU A N 1
ATOM 914 C CA . LEU A 1 114 ? 18.766 17.953 -3.453 1 93.44 114 LEU A CA 1
ATOM 915 C C . LEU A 1 114 ? 20.062 18.734 -3.283 1 93.44 114 LEU A C 1
ATOM 917 O O . LEU A 1 114 ? 20.594 19.281 -4.254 1 93.44 114 LEU A O 1
ATOM 921 N N . ARG A 1 115 ? 20.594 18.797 -2.078 1 91.88 115 ARG A N 1
ATOM 922 C CA . ARG A 1 115 ? 21.859 19.484 -1.812 1 91.88 115 ARG A CA 1
ATOM 923 C C . ARG A 1 115 ? 23 18.797 -2.537 1 91.88 115 ARG A C 1
ATOM 925 O O . ARG A 1 115 ? 23.969 19.438 -2.93 1 91.88 115 ARG A O 1
ATOM 932 N N . ALA A 1 116 ? 22.844 17.562 -2.812 1 92.19 116 ALA A N 1
ATOM 933 C CA . ALA A 1 116 ? 23.953 16.797 -3.369 1 92.19 116 ALA A CA 1
ATOM 934 C C . ALA A 1 116 ? 23.578 16.172 -4.715 1 92.19 116 ALA A C 1
ATOM 936 O O . ALA A 1 116 ? 24.328 15.359 -5.266 1 92.19 116 ALA A O 1
ATOM 937 N N . CYS A 1 117 ? 22.391 16.484 -5.281 1 94.5 117 CYS A N 1
ATOM 938 C CA . CYS A 1 117 ? 21.906 15.852 -6.496 1 94.5 117 CYS A CA 1
ATOM 939 C C . CYS A 1 117 ? 22.75 16.266 -7.703 1 94.5 117 CYS A C 1
ATOM 941 O O . CYS A 1 117 ? 22.922 17.453 -7.957 1 94.5 117 CYS A O 1
ATOM 943 N N . ASP A 1 118 ? 23.219 15.32 -8.453 1 92.62 118 ASP A N 1
ATOM 944 C CA . ASP A 1 118 ? 24.062 15.547 -9.625 1 92.62 118 ASP A CA 1
ATOM 945 C C . ASP A 1 118 ? 23.297 16.25 -10.742 1 92.62 118 ASP A C 1
ATOM 947 O O . ASP A 1 118 ? 23.891 16.734 -11.695 1 92.62 118 ASP A O 1
ATOM 951 N N . TYR A 1 119 ? 22.031 16.281 -10.586 1 93.56 119 TYR A N 1
ATOM 952 C CA . TYR A 1 119 ? 21.203 16.844 -11.648 1 93.56 119 TYR A CA 1
ATOM 953 C C . TYR A 1 119 ? 20.703 18.234 -11.289 1 93.56 119 TYR A C 1
ATOM 955 O O . TYR A 1 119 ? 19.828 18.781 -11.961 1 93.56 119 TYR A O 1
ATOM 963 N N . LYS A 1 120 ? 21.234 18.703 -10.141 1 83.19 120 LYS A N 1
ATOM 964 C CA . LYS A 1 120 ? 20.859 20.047 -9.727 1 83.19 120 LYS A CA 1
ATOM 965 C C . LYS A 1 120 ? 21.234 21.078 -10.797 1 83.19 120 LYS A C 1
ATOM 967 O O . LYS A 1 120 ? 22.297 20.969 -11.414 1 83.19 120 LYS A O 1
ATOM 972 N N . LYS A 1 121 ? 20.172 21.844 -11.141 1 70.44 121 LYS A N 1
ATOM 973 C CA . LYS A 1 121 ? 20.484 22.906 -12.102 1 70.44 121 LYS A CA 1
ATOM 974 C C . LYS A 1 121 ? 21.609 23.797 -11.578 1 70.44 121 LYS A C 1
ATOM 976 O O . LYS A 1 121 ? 21.578 24.219 -10.422 1 70.44 121 LYS A O 1
ATOM 981 N N . ARG A 1 122 ? 22.703 23.469 -11.859 1 60.59 122 ARG A N 1
ATOM 982 C CA . ARG A 1 122 ? 23.766 24.406 -11.562 1 60.59 122 ARG A CA 1
ATOM 983 C C . ARG A 1 122 ? 23.469 25.781 -12.156 1 60.59 122 ARG A C 1
ATOM 985 O O . ARG A 1 122 ? 23.234 25.906 -13.359 1 60.59 122 ARG A O 1
ATOM 992 N N . CYS A 1 123 ? 22.547 26.469 -11.422 1 54.59 123 CYS A N 1
ATOM 993 C CA . CYS A 1 123 ? 22.391 27.812 -11.969 1 54.59 123 CYS A CA 1
ATOM 994 C C . CYS A 1 123 ? 23.75 28.453 -12.234 1 54.59 123 CYS A C 1
ATOM 996 O O . CYS A 1 123 ? 24.656 28.375 -11.406 1 54.59 123 CYS A O 1
ATOM 998 N N . SER A 1 124 ? 24.188 28.344 -13.367 1 52.03 124 SER A N 1
ATOM 999 C CA . SER A 1 124 ? 25.438 29.062 -13.664 1 52.03 124 SER A CA 1
ATOM 1000 C C . SER A 1 124 ? 25.547 30.312 -12.812 1 52.03 124 SER A C 1
ATOM 1002 O O . SER A 1 124 ? 26.547 30.5 -12.109 1 52.03 124 SER A O 1
ATOM 1004 N N . GLY A 1 125 ? 25.203 31.641 -13.461 1 47.81 125 GLY A N 1
ATOM 1005 C CA . GLY A 1 125 ? 25.469 33 -13.008 1 47.81 125 GLY A CA 1
ATOM 1006 C C . GLY A 1 125 ? 24.797 33.312 -11.68 1 47.81 125 GLY A C 1
ATOM 1007 O O . GLY A 1 125 ? 24.281 32.438 -11.008 1 47.81 125 GLY A O 1
ATOM 1008 N N . ILE A 1 126 ? 24.312 34.75 -11.383 1 45.72 126 ILE A N 1
ATOM 1009 C CA . ILE A 1 126 ? 23.859 35.5 -10.234 1 45.72 126 ILE A CA 1
ATOM 1010 C C . ILE A 1 126 ? 22.578 34.906 -9.68 1 45.72 126 ILE A C 1
ATOM 1012 O O . ILE A 1 126 ? 22.094 35.281 -8.617 1 45.72 126 ILE A O 1
ATOM 1016 N N . MET A 1 127 ? 21.672 34.25 -10.445 1 43.66 127 MET A N 1
ATOM 1017 C CA . MET A 1 127 ? 20.312 34.031 -9.938 1 43.66 127 MET A CA 1
ATOM 1018 C C . MET A 1 127 ? 20.25 32.75 -9.094 1 43.66 127 MET A C 1
ATOM 1020 O O . MET A 1 127 ? 20.734 31.703 -9.508 1 43.66 127 MET A O 1
ATOM 1024 N N . VAL A 1 128 ? 20.297 32.875 -7.812 1 43.25 128 VAL A N 1
ATOM 1025 C CA . VAL A 1 128 ? 20.031 31.906 -6.75 1 43.25 128 VAL A CA 1
ATOM 1026 C C . VAL A 1 128 ? 18.859 31 -7.141 1 43.25 128 VAL A C 1
ATOM 1028 O O . VAL A 1 128 ? 17.75 31.5 -7.371 1 43.25 128 VAL A O 1
ATOM 1031 N N . CYS A 1 129 ? 18.953 30.047 -7.953 1 49.53 129 CYS A N 1
ATOM 1032 C CA . CYS A 1 129 ? 17.922 29.062 -8.25 1 49.53 129 CYS A CA 1
ATOM 1033 C C . CYS A 1 129 ? 17.391 28.422 -6.969 1 49.53 129 CYS A C 1
ATOM 1035 O O . CYS A 1 129 ? 18.094 27.641 -6.32 1 49.53 129 CYS A O 1
ATOM 1037 N N . SER A 1 130 ? 16.828 29.188 -6.109 1 43.34 130 SER A N 1
ATOM 1038 C CA . SER A 1 130 ? 16.234 28.672 -4.883 1 43.34 130 SER A CA 1
ATOM 1039 C C . SER A 1 130 ? 15.289 27.5 -5.18 1 43.34 130 SER A C 1
ATOM 1041 O O . SER A 1 130 ? 14.336 27.656 -5.949 1 43.34 130 SER A O 1
ATOM 1043 N N . TYR A 1 131 ? 15.742 26.406 -5.293 1 42.41 131 TYR A N 1
ATOM 1044 C CA . TYR A 1 131 ? 14.93 25.188 -5.316 1 42.41 131 TYR A CA 1
ATOM 1045 C C . TYR A 1 131 ? 13.734 25.312 -4.375 1 42.41 131 TYR A C 1
ATOM 1047 O O . TYR A 1 131 ? 12.852 24.453 -4.367 1 42.41 131 TYR A O 1
ATOM 1055 N N . ASN A 1 132 ? 13.789 26.328 -3.412 1 43.03 132 ASN A N 1
ATOM 1056 C CA . ASN A 1 132 ? 12.82 26.234 -2.324 1 43.03 132 ASN A CA 1
ATOM 1057 C C . ASN A 1 132 ? 11.391 26.234 -2.846 1 43.03 132 ASN A C 1
ATOM 1059 O O . ASN A 1 132 ? 10.461 25.859 -2.127 1 43.03 132 ASN A O 1
ATOM 1063 N N . GLN A 1 133 ? 11.016 26.891 -3.938 1 39.66 133 GLN A N 1
ATOM 1064 C CA . GLN A 1 133 ? 9.617 27.297 -4.047 1 39.66 133 GLN A CA 1
ATOM 1065 C C . GLN A 1 133 ? 8.742 26.109 -4.441 1 39.66 133 GLN A C 1
ATOM 1067 O O . GLN A 1 133 ? 7.562 26.062 -4.078 1 39.66 133 GLN A O 1
ATOM 1072 N N . LEU A 1 134 ? 9.141 25.203 -5.352 1 41.31 134 LEU A N 1
ATOM 1073 C CA . LEU A 1 134 ? 8.078 24.469 -6.031 1 41.31 134 LEU A CA 1
ATOM 1074 C C . LEU A 1 134 ? 7.738 23.188 -5.281 1 41.31 134 LEU A C 1
ATOM 1076 O O . LEU A 1 134 ? 6.809 22.469 -5.656 1 41.31 134 LEU A O 1
ATOM 1080 N N . TYR A 1 135 ? 8.656 22.828 -4.488 1 41.47 135 TYR A N 1
ATOM 1081 C CA . TYR A 1 135 ? 8.203 21.562 -3.926 1 41.47 135 TYR A CA 1
ATOM 1082 C C . TYR A 1 135 ? 7.176 21.781 -2.826 1 41.47 135 TYR A C 1
ATOM 1084 O O . TYR A 1 135 ? 7.484 22.375 -1.789 1 41.47 135 TYR A O 1
ATOM 1092 N N . THR A 1 136 ? 5.871 21.922 -3.051 1 42.91 136 THR A N 1
ATOM 1093 C CA . THR A 1 136 ? 4.84 21.844 -2.023 1 42.91 136 THR A CA 1
ATOM 1094 C C . THR A 1 136 ? 4.723 20.406 -1.488 1 42.91 136 THR A C 1
ATOM 1096 O O . THR A 1 136 ? 4.52 19.469 -2.258 1 42.91 136 THR A O 1
ATOM 1099 N N . PRO A 1 137 ? 5.328 20.203 -0.465 1 41.03 137 PRO A N 1
ATOM 1100 C CA . PRO A 1 137 ? 5.07 18.891 0.115 1 41.03 137 PRO A CA 1
ATOM 1101 C C . PRO A 1 137 ? 3.605 18.469 -0.004 1 41.03 137 PRO A C 1
ATOM 1103 O O . PRO A 1 137 ? 2.709 19.312 0.102 1 41.03 137 PRO A O 1
ATOM 1106 N N . ARG A 1 138 ? 3.262 17.641 -0.787 1 39.25 138 ARG A N 1
ATOM 1107 C CA . ARG A 1 138 ? 1.905 17.094 -0.858 1 39.25 138 ARG A CA 1
ATOM 1108 C C . ARG A 1 138 ? 1.263 17.047 0.523 1 39.25 138 ARG A C 1
ATOM 1110 O O . ARG A 1 138 ? 1.776 16.391 1.431 1 39.25 138 ARG A O 1
ATOM 1117 N N . HIS A 1 139 ? 0.649 18.156 0.912 1 36.56 139 HIS A N 1
ATOM 1118 C CA . HIS A 1 139 ? -0.198 18.219 2.098 1 36.56 139 HIS A CA 1
ATOM 1119 C C . HIS A 1 139 ? -1.139 17.031 2.174 1 36.56 139 HIS A C 1
ATOM 1121 O O . HIS A 1 139 ? -1.712 16.609 1.162 1 36.56 139 HIS A O 1
ATOM 1127 N N . ARG A 1 140 ? -0.779 16.125 2.9 1 37.06 140 ARG A N 1
ATOM 1128 C CA . ARG A 1 140 ? -1.842 15.195 3.254 1 37.06 140 ARG A CA 1
ATOM 1129 C C . ARG A 1 140 ? -3.16 15.922 3.484 1 37.06 140 ARG A C 1
ATOM 1131 O O . ARG A 1 140 ? -3.201 16.938 4.184 1 37.06 140 ARG A O 1
ATOM 1138 N N . ILE A 1 141 ? -3.982 16 2.477 1 34.31 141 ILE A N 1
ATOM 1139 C CA . ILE A 1 141 ? -5.309 16.562 2.719 1 34.31 141 ILE A CA 1
ATOM 1140 C C . ILE A 1 141 ? -5.738 16.266 4.156 1 34.31 141 ILE A C 1
ATOM 1142 O O . ILE A 1 141 ? -5.965 15.109 4.516 1 34.31 141 ILE A O 1
ATOM 1146 N N . VAL A 1 142 ? -5.055 16.828 5.086 1 32.56 142 VAL A N 1
ATOM 1147 C CA . VAL A 1 142 ? -5.75 16.906 6.367 1 32.56 142 VAL A CA 1
ATOM 1148 C C . VAL A 1 142 ? -7.062 17.656 6.199 1 32.56 142 VAL A C 1
ATOM 1150 O O . VAL A 1 142 ? -7.062 18.828 5.809 1 32.56 142 VAL A O 1
ATOM 1153 N N . LEU A 1 143 ? -8.047 16.984 5.766 1 31.5 143 LEU A N 1
ATOM 1154 C CA . LEU A 1 143 ? -9.344 17.641 5.828 1 31.5 143 LEU A CA 1
ATOM 1155 C C . LEU A 1 143 ? -9.523 18.359 7.156 1 31.5 143 LEU A C 1
ATOM 1157 O O . LEU A 1 143 ? -9.523 17.734 8.219 1 31.5 143 LEU A O 1
ATOM 1161 N N . LYS A 1 144 ? -8.812 19.469 7.289 1 31.94 144 LYS A N 1
ATOM 1162 C CA . LYS A 1 144 ? -9.125 20.375 8.383 1 31.94 144 LYS A CA 1
ATOM 1163 C C . LYS A 1 144 ? -10.633 20.484 8.602 1 31.94 144 LYS A C 1
ATOM 1165 O O . LYS A 1 144 ? -11.383 20.75 7.656 1 31.94 144 LYS A O 1
ATOM 1170 N N . SER A 1 145 ? -11.086 19.594 9.508 1 31.08 145 SER A N 1
ATOM 1171 C CA . SER A 1 145 ?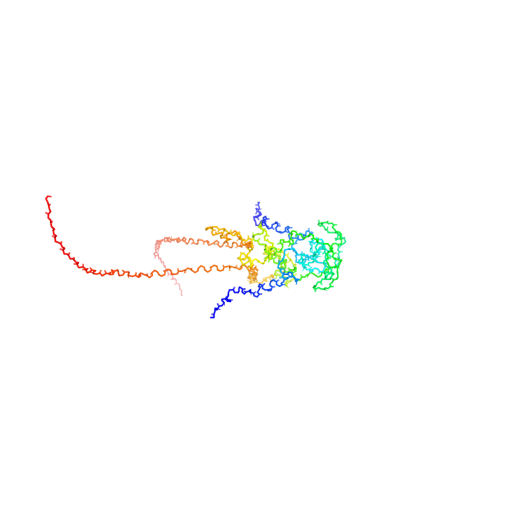 -12.398 19.984 10.023 1 31.08 145 SER A CA 1
ATOM 1172 C C . SER A 1 145 ? -12.43 21.469 10.391 1 31.08 145 SER A C 1
ATOM 1174 O O . SER A 1 145 ? -11.57 21.953 11.133 1 31.08 145 SER A O 1
ATOM 1176 N N . LYS A 1 146 ? -12.633 22.359 9.414 1 32.38 146 LYS A N 1
ATOM 1177 C CA . LYS A 1 146 ? -12.977 23.734 9.734 1 32.38 146 LYS A CA 1
ATOM 1178 C C . LYS A 1 146 ? -13.898 23.812 10.945 1 32.38 146 LYS A C 1
ATOM 1180 O O . LYS A 1 146 ? -15.055 23.391 10.883 1 32.38 146 LYS A O 1
ATOM 1185 N N . SER A 1 147 ? -13.406 23.469 12.156 1 30.02 147 SER A N 1
ATOM 1186 C CA . SER A 1 147 ? -14.211 23.984 13.258 1 30.02 147 SER A CA 1
ATOM 1187 C C . SER A 1 147 ? -14.516 25.469 13.062 1 30.02 147 SER A C 1
ATOM 1189 O O . SER A 1 147 ? -13.617 26.312 13.156 1 30.02 147 SER A O 1
ATOM 1191 N N . SER A 1 148 ? -15.32 25.875 12.102 1 29.84 148 SER A N 1
ATOM 1192 C CA . SER A 1 148 ? -15.938 27.203 12.148 1 29.84 148 SER A CA 1
ATOM 1193 C C . SER A 1 148 ? -16.438 27.531 13.547 1 29.84 148 SER A C 1
ATOM 1195 O O . SER A 1 148 ? -17.438 26.984 14 1 29.84 148 SER A O 1
ATOM 1197 N N . GLU A 1 149 ? -15.523 27.641 14.5 1 30.86 149 GLU A N 1
ATOM 1198 C CA . GLU A 1 149 ? -15.969 28.359 15.688 1 30.86 149 GLU A CA 1
ATOM 1199 C C . GLU A 1 149 ? -16.609 29.688 15.32 1 30.86 149 GLU A C 1
ATOM 1201 O O . GLU A 1 149 ? -15.938 30.594 14.805 1 30.86 149 GLU A O 1
ATOM 1206 N N . SER A 1 150 ? -17.797 29.688 14.727 1 29.73 150 SER A N 1
ATOM 1207 C CA . SER A 1 150 ? -18.656 30.875 14.703 1 29.73 150 SER A CA 1
ATOM 1208 C C . SER A 1 150 ? -18.656 31.578 16.047 1 29.73 150 SER A C 1
ATOM 1210 O O . SER A 1 150 ? -19.109 31.016 17.047 1 29.73 150 SER A O 1
ATOM 1212 N N . LYS A 1 151 ? -17.562 32.25 16.469 1 28.84 151 LYS A N 1
ATOM 1213 C CA . LYS A 1 151 ? -17.594 33.281 17.516 1 28.84 151 LYS A CA 1
ATOM 1214 C C . LYS A 1 151 ? -18.781 34.219 17.328 1 28.84 151 LYS A C 1
ATOM 1216 O O . LYS A 1 151 ? -18.812 35 16.391 1 28.84 151 LYS A O 1
ATOM 1221 N N . ASP A 1 152 ? -20.016 33.719 17.531 1 28.03 152 ASP A N 1
ATOM 1222 C CA . ASP A 1 152 ? -21.203 34.562 17.688 1 28.03 152 ASP A CA 1
ATOM 1223 C C . ASP A 1 152 ? -20.891 35.812 18.531 1 28.03 152 ASP A C 1
ATOM 1225 O O . ASP A 1 152 ? -20.344 35.688 19.625 1 28.03 152 ASP A O 1
ATOM 1229 N N . ARG A 1 153 ? -20.5 36.938 17.906 1 26.52 153 ARG A N 1
ATOM 1230 C CA . ARG A 1 153 ? -20.453 38.312 18.391 1 26.52 153 ARG A CA 1
ATOM 1231 C C . ARG A 1 153 ? -21.625 38.594 19.328 1 26.52 153 ARG A C 1
ATOM 1233 O O . ARG A 1 153 ? -22.781 38.5 18.938 1 26.52 153 ARG A O 1
ATOM 1240 N N . LYS A 1 154 ? -21.531 38.094 20.625 1 28.23 154 LYS A N 1
ATOM 1241 C CA . LYS A 1 154 ? -22.438 38.531 21.688 1 28.23 154 LYS A CA 1
ATOM 1242 C C . LYS A 1 154 ? -22.609 40.062 21.672 1 28.23 154 LYS A C 1
ATOM 1244 O O . LYS A 1 154 ? -21.703 40.781 22.078 1 28.23 154 LYS A O 1
ATOM 1249 N N . LYS A 1 155 ? -23.094 40.688 20.594 1 27.75 155 LYS A N 1
ATOM 1250 C CA . LYS A 1 155 ? -23.562 42.062 20.734 1 27.75 155 LYS A CA 1
ATOM 1251 C C . LYS A 1 155 ? -24.516 42.219 21.906 1 27.75 155 LYS A C 1
ATOM 1253 O O . LYS A 1 155 ? -25.594 41.625 21.922 1 27.75 155 LYS A O 1
ATOM 1258 N N . LYS A 1 156 ? -23.922 42.25 23.141 1 27.47 156 LYS A N 1
ATOM 1259 C CA . LYS A 1 156 ? -24.594 42.656 24.375 1 27.47 156 LYS A CA 1
ATOM 1260 C C . LYS A 1 156 ? -25.422 43.938 24.141 1 27.47 156 LYS A C 1
ATOM 1262 O O . LYS A 1 156 ? -24.859 45 23.875 1 27.47 156 LYS A O 1
ATOM 1267 N N . LYS A 1 157 ? -26.531 43.938 23.391 1 25.66 157 LYS A N 1
ATOM 1268 C CA . LYS A 1 157 ? -27.516 45 23.359 1 25.66 157 LYS A CA 1
ATOM 1269 C C . LYS A 1 157 ? -27.984 45.344 24.781 1 25.66 157 LYS A C 1
ATOM 1271 O O . LYS A 1 157 ? -28.547 44.5 25.469 1 25.66 157 LYS A O 1
ATOM 1276 N N . GLU A 1 158 ? -27.141 46.156 25.578 1 25.38 158 GLU A N 1
ATOM 1277 C CA . GLU A 1 158 ? -27.516 46.844 26.797 1 25.38 158 GLU A CA 1
ATOM 1278 C C . GLU A 1 158 ? -28.922 47.469 26.672 1 25.38 158 GLU A C 1
ATOM 1280 O O . GLU A 1 158 ? -29.125 48.406 25.891 1 25.38 158 GLU A O 1
ATOM 1285 N N . VAL A 1 159 ? -29.953 46.656 26.422 1 21.67 159 VAL A N 1
ATOM 1286 C CA . VAL A 1 159 ? -31.281 47.25 26.391 1 21.67 159 VAL A CA 1
ATOM 1287 C C . VAL A 1 159 ? -31.562 47.969 27.719 1 21.67 159 VAL A C 1
ATOM 1289 O O . VAL A 1 159 ? -31.562 47.344 28.781 1 21.67 159 VAL A O 1
ATOM 1292 N N . VAL A 1 160 ? -31.109 49.188 27.906 1 23.22 160 VAL A N 1
ATOM 1293 C CA . VAL A 1 160 ? -31.375 50.188 28.922 1 23.22 160 VAL A CA 1
ATOM 1294 C C . VAL A 1 160 ? -32.875 50.219 29.203 1 23.22 160 VAL A C 1
ATOM 1296 O O . VAL A 1 160 ? -33.656 50.594 28.328 1 23.22 160 VAL A O 1
ATOM 1299 N N . GLY A 1 161 ? -33.406 49.031 29.719 1 20.31 161 GLY A N 1
ATOM 1300 C CA . GLY A 1 161 ? -34.812 49.031 30.047 1 20.31 161 GLY A CA 1
ATOM 1301 C C . GLY A 1 161 ? -35.25 50.188 30.922 1 20.31 161 GLY A C 1
ATOM 1302 O O . GLY A 1 161 ? -34.656 50.406 31.984 1 20.31 161 GLY A O 1
ATOM 1303 N N . GLN A 1 162 ? -35.625 51.344 30.469 1 21.48 162 GLN A N 1
ATOM 1304 C CA . GLN A 1 162 ? -36.219 52.531 31.078 1 21.48 162 GLN A CA 1
ATOM 1305 C C . GLN A 1 162 ? -37.438 52.156 31.906 1 21.48 162 GLN A C 1
ATOM 1307 O O . GLN A 1 162 ? -38.469 51.75 31.375 1 21.48 162 GLN A O 1
ATOM 1312 N N . GLN A 1 163 ? -37.219 51.281 32.906 1 22.19 163 GLN A N 1
ATOM 1313 C CA . GLN A 1 163 ? -38.438 50.938 33.594 1 22.19 163 GLN A CA 1
ATOM 1314 C C . GLN A 1 163 ? -39.156 52.219 34.062 1 22.19 163 GLN A C 1
ATOM 1316 O O . GLN A 1 163 ? -38.531 53.125 34.594 1 22.19 163 GLN A O 1
ATOM 1321 N N . PRO A 1 164 ? -40.312 52.5 33.562 1 22.39 164 PRO A N 1
ATOM 1322 C CA . PRO A 1 164 ? -41.125 53.688 33.844 1 22.39 164 PRO A CA 1
ATOM 1323 C C . PRO A 1 164 ? -41.531 53.781 35.312 1 22.39 164 PRO A C 1
ATOM 1325 O O . PRO A 1 164 ? -41.531 52.781 36.031 1 22.39 164 PRO A O 1
ATOM 1328 N N . ARG A 1 165 ? -41.438 54.938 35.969 1 24.45 165 ARG A N 1
ATOM 1329 C CA . ARG A 1 165 ? -41.688 55.656 37.219 1 24.45 165 ARG A CA 1
ATOM 1330 C C . ARG A 1 165 ? -43.156 55.531 37.656 1 24.45 165 ARG A C 1
ATOM 1332 O O . ARG A 1 165 ? -43.594 56.219 38.562 1 24.45 165 ARG A O 1
ATOM 1339 N N . ARG A 1 166 ? -43.812 54.438 37.312 1 18.92 166 ARG A N 1
ATOM 1340 C CA . ARG A 1 166 ? -45.188 54.781 37.5 1 18.92 166 ARG A CA 1
ATOM 1341 C C . ARG A 1 166 ? -45.438 55.219 38.938 1 18.92 166 ARG A C 1
ATOM 1343 O O . ARG A 1 166 ? -44.844 54.719 39.875 1 18.92 166 ARG A O 1
ATOM 1350 N N . SER A 1 167 ? -46.219 56.25 39.094 1 20.47 167 SER A N 1
ATOM 1351 C CA . SER A 1 167 ? -46.781 57.219 40.031 1 20.47 167 SER A CA 1
ATOM 1352 C C . SER A 1 167 ? -47.688 56.562 41.062 1 20.47 167 SER A C 1
ATOM 1354 O O . SER A 1 167 ? -48.188 57.188 41.969 1 20.47 167 SER A O 1
ATOM 1356 N N . VAL A 1 168 ? -47.844 55.281 40.969 1 19.19 168 VAL A N 1
ATOM 1357 C CA . VAL A 1 168 ? -49.25 55.156 41.438 1 19.19 168 VAL A CA 1
ATOM 1358 C C . VAL A 1 168 ? -49.344 55.656 42.875 1 19.19 168 VAL A C 1
ATOM 1360 O O . VAL A 1 168 ? -48.438 55.406 43.688 1 19.19 168 VAL A O 1
ATOM 1363 N N . ARG A 1 169 ? -50.281 56.594 43.156 1 18.3 169 ARG A N 1
ATOM 1364 C CA . ARG A 1 169 ? -50.906 57.469 44.125 1 18.3 169 ARG A CA 1
ATOM 1365 C C . ARG A 1 169 ? -51.469 56.688 45.312 1 18.3 169 ARG A C 1
ATOM 1367 O O . ARG A 1 169 ? -51.562 57.188 46.438 1 18.3 169 ARG A O 1
ATOM 1374 N N . LEU A 1 170 ? -52 55.406 45.062 1 20.17 170 LEU A N 1
ATOM 1375 C CA . LEU A 1 170 ? -53.344 55.438 45.656 1 20.17 170 LEU A CA 1
ATOM 1376 C C . LEU A 1 170 ? -53.25 55.656 47.156 1 20.17 170 LEU A C 1
ATOM 1378 O O . LEU A 1 170 ? -52.281 55.25 47.812 1 20.17 170 LEU A O 1
ATOM 1382 N N . MET A 1 171 ? -54.438 56.188 47.688 1 20.23 171 MET A N 1
ATOM 1383 C CA . MET A 1 171 ? -55.156 56.938 48.719 1 20.23 171 MET A CA 1
ATOM 1384 C C . MET A 1 171 ? -55.156 56.219 50.062 1 20.23 171 MET A C 1
ATOM 1386 O O . MET A 1 171 ? -54.812 55.031 50.125 1 20.23 171 MET A O 1
ATOM 1390 N N . ARG A 1 172 ? -56.156 56.562 50.844 1 19.11 172 ARG A N 1
ATOM 1391 C CA . ARG A 1 172 ? -56.656 57.125 52.094 1 19.11 172 ARG A CA 1
ATOM 1392 C C . ARG A 1 172 ? -57.062 56.031 53.062 1 19.11 172 ARG A C 1
ATOM 1394 O O . ARG A 1 172 ? -56.781 56.094 54.25 1 19.11 172 ARG A O 1
ATOM 1401 N N . ARG A 1 173 ? -58 55.125 52.469 1 17.53 173 ARG A N 1
ATOM 1402 C CA . ARG A 1 173 ? -59.281 55.156 53.219 1 17.53 173 ARG A CA 1
ATOM 1403 C C . ARG A 1 173 ? -59.125 54.531 54.594 1 17.53 173 ARG A C 1
ATOM 1405 O O . ARG A 1 173 ? -58.094 53.906 54.906 1 17.53 173 ARG A O 1
ATOM 1412 N N . ALA A 1 174 ? -60.156 53.625 54.875 1 18.7 174 ALA A N 1
ATOM 1413 C CA . ALA A 1 174 ? -61.375 53.656 55.688 1 18.7 174 ALA A CA 1
ATOM 1414 C C . ALA A 1 174 ? -61.125 53 57.062 1 18.7 174 ALA A C 1
ATOM 1416 O O . ALA A 1 174 ? -60.094 52.375 57.281 1 18.7 174 ALA A O 1
ATOM 1417 N N . ALA A 1 175 ? -62 52.031 57.344 1 19.19 175 ALA A N 1
ATOM 1418 C CA . ALA A 1 175 ? -63.219 51.906 58.156 1 19.19 175 ALA A CA 1
ATOM 1419 C C . ALA A 1 175 ? -62.906 51.281 59.5 1 19.19 175 ALA A C 1
ATOM 1421 O O . ALA A 1 175 ? -61.844 50.656 59.688 1 19.19 175 ALA A O 1
ATOM 1422 N N . GLN A 1 176 ? -63.938 50.625 59.906 1 19.88 176 GLN A N 1
ATOM 1423 C CA . GLN A 1 176 ? -64.938 50.562 60.938 1 19.88 176 GLN A CA 1
ATOM 1424 C C . GLN A 1 176 ? -64.5 49.75 62.125 1 19.88 176 GLN A C 1
ATOM 1426 O O . GLN A 1 176 ? -63.469 49.062 62.062 1 19.88 176 GLN A O 1
ATOM 1431 N N . ARG A 1 177 ? -65.5 49.062 62.625 1 19 177 ARG A N 1
ATOM 1432 C CA . ARG A 1 177 ? -66.5 48.938 63.688 1 19 177 ARG A CA 1
ATOM 1433 C C . ARG A 1 177 ? -66.062 47.875 64.688 1 19 177 ARG A C 1
ATOM 1435 O O . ARG A 1 177 ? -66.125 48.156 65.938 1 19 177 ARG A O 1
ATOM 1442 N N . SER A 1 178 ? -66.625 46.719 64.438 1 20.25 178 SER A N 1
ATOM 1443 C CA . SER A 1 178 ? -67.688 46.156 65.25 1 20.25 178 SER A CA 1
ATOM 1444 C C . SER A 1 178 ? -67.188 45.531 66.5 1 20.25 178 SER A C 1
ATOM 1446 O O . SER A 1 178 ? -67.5 46 67.625 1 20.25 178 SER A O 1
ATOM 1448 N N . GLN A 1 179 ? -67.875 44.344 66.875 1 19.38 179 GLN A N 1
ATOM 1449 C CA . GLN A 1 179 ? -68.875 43.781 67.75 1 19.38 179 GLN A CA 1
ATOM 1450 C C . GLN A 1 179 ? -68.25 43.188 69 1 19.38 179 GLN A C 1
ATOM 1452 O O . GLN A 1 179 ? -68.375 43.688 70.125 1 19.38 179 GLN A O 1
ATOM 1457 N N . GLN A 1 180 ? -68.938 41.906 69.375 1 22.8 180 GLN A N 1
ATOM 1458 C CA . GLN A 1 180 ? -69.625 41.312 70.5 1 22.8 180 GLN A CA 1
ATOM 1459 C C . GLN A 1 180 ? -68.625 40.781 71.562 1 22.8 180 GLN A C 1
ATOM 1461 O O . GLN A 1 180 ? -67.5 40.469 71.25 1 22.8 180 GLN A O 1
ATOM 146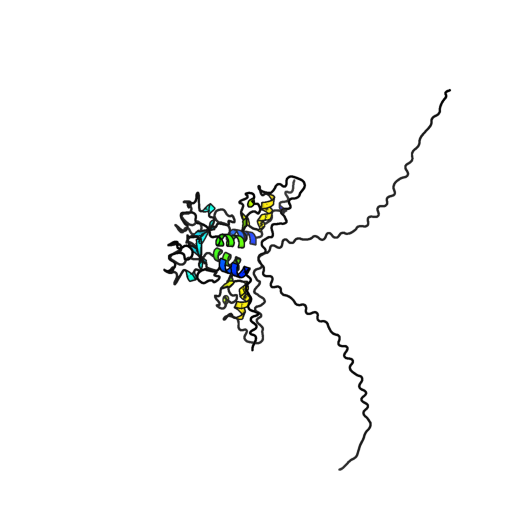6 N N . PRO A 1 181 ? -69.25 39.594 72.375 1 30.78 181 PRO A N 1
ATOM 1467 C CA . PRO A 1 181 ? -69 39.281 73.75 1 30.78 181 PRO A CA 1
ATOM 1468 C C . PRO A 1 181 ? -67.562 38.875 74 1 30.78 181 PRO A C 1
ATOM 1470 O O . PRO A 1 181 ? -66.875 38.375 73.125 1 30.78 181 PRO A O 1
ATOM 1473 N N . MET B 1 1 ? -45.594 19.969 3.461 1 35.09 1 MET B N 1
ATOM 1474 C CA . MET B 1 1 ? -44.562 19.422 2.615 1 35.09 1 MET B CA 1
ATOM 1475 C C . MET B 1 1 ? -43.188 19.5 3.32 1 35.09 1 MET B C 1
ATOM 1477 O O . MET B 1 1 ? -42.719 20.578 3.656 1 35.09 1 MET B O 1
ATOM 1481 N N . ASN B 1 2 ? -42.812 18.578 4.23 1 39.22 2 ASN B N 1
ATOM 1482 C CA . ASN B 1 2 ? -41.594 18.422 5.016 1 39.22 2 ASN B CA 1
ATOM 1483 C C . ASN B 1 2 ? -40.344 18.469 4.133 1 39.22 2 ASN B C 1
ATOM 1485 O O . ASN B 1 2 ? -40.188 17.641 3.236 1 39.22 2 ASN B O 1
ATOM 1489 N N . LYS B 1 3 ? -39.906 19.656 3.758 1 39.41 3 LYS B N 1
ATOM 1490 C CA . LYS B 1 3 ? -38.562 19.781 3.186 1 39.41 3 LYS B CA 1
ATOM 1491 C C . LYS B 1 3 ? -37.562 18.859 3.887 1 39.41 3 LYS B C 1
ATOM 1493 O O . LYS B 1 3 ? -37.219 19.078 5.047 1 39.41 3 LYS B O 1
ATOM 1498 N N . LEU B 1 4 ? -37.531 17.609 3.617 1 41.03 4 LEU B N 1
ATOM 1499 C CA . LEU B 1 4 ? -36.406 16.719 3.914 1 41.03 4 LEU B CA 1
ATOM 1500 C C . LEU B 1 4 ? -35.094 17.422 3.658 1 41.03 4 LEU B C 1
ATOM 1502 O O . LEU B 1 4 ? -34.875 18.016 2.596 1 41.03 4 LEU B O 1
ATOM 1506 N N . ASN B 1 5 ? -34.5 18.094 4.66 1 40.62 5 ASN B N 1
ATOM 1507 C CA . ASN B 1 5 ? -33.156 18.641 4.742 1 40.62 5 ASN B CA 1
ATOM 1508 C C . ASN B 1 5 ? -32.125 17.781 4.008 1 40.62 5 ASN B C 1
ATOM 1510 O O . ASN B 1 5 ? -31.594 16.828 4.586 1 40.62 5 ASN B O 1
ATOM 1514 N N . ILE B 1 6 ? -32.281 17.469 2.785 1 45.38 6 ILE B N 1
ATOM 1515 C CA . ILE B 1 6 ? -31.312 16.844 1.871 1 45.38 6 ILE B CA 1
ATOM 1516 C C . ILE B 1 6 ? -29.953 17.516 2.031 1 45.38 6 ILE B C 1
ATOM 1518 O O . ILE B 1 6 ? -28.969 17.094 1.407 1 45.38 6 ILE B O 1
ATOM 1522 N N . ASP B 1 7 ? -29.844 18.688 2.668 1 43.38 7 ASP B N 1
ATOM 1523 C CA . ASP B 1 7 ? -28.594 19.438 2.668 1 43.38 7 ASP B CA 1
ATOM 1524 C C . ASP B 1 7 ? -27.453 18.625 3.277 1 43.38 7 ASP B C 1
ATOM 1526 O O . ASP B 1 7 ? -26.281 18.906 3.043 1 43.38 7 ASP B O 1
ATOM 1530 N N . ASN B 1 8 ? -27.734 17.797 4.344 1 42.91 8 ASN B N 1
ATOM 1531 C CA . ASN B 1 8 ? -26.594 17.203 5.059 1 42.91 8 ASN B CA 1
ATOM 1532 C C . ASN B 1 8 ? -25.984 16.047 4.277 1 42.91 8 ASN B C 1
ATOM 1534 O O . ASN B 1 8 ? -25.375 15.156 4.867 1 42.91 8 ASN B O 1
ATOM 1538 N N . ILE B 1 9 ? -26.531 15.859 3.107 1 49.12 9 ILE B N 1
ATOM 1539 C CA . ILE B 1 9 ? -25.844 14.758 2.42 1 49.12 9 ILE B CA 1
ATOM 1540 C C . ILE B 1 9 ? -24.391 15.125 2.186 1 49.12 9 ILE B C 1
ATOM 1542 O O . ILE B 1 9 ? -24.078 16.094 1.483 1 49.12 9 ILE B O 1
ATOM 1546 N N . LYS B 1 10 ? -23.609 14.859 3.164 1 55.47 10 LYS B N 1
ATOM 1547 C CA . LYS B 1 10 ? -22.156 15.039 2.998 1 55.47 10 LYS B CA 1
ATOM 1548 C C . LYS B 1 10 ? -21.719 14.633 1.597 1 55.47 10 LYS B C 1
ATOM 1550 O O . LYS B 1 10 ? -21.797 13.461 1.231 1 55.47 10 LYS B O 1
ATOM 1555 N N . ILE B 1 11 ? -21.906 15.477 0.641 1 70.44 11 ILE B N 1
ATOM 1556 C CA . ILE B 1 11 ? -21.422 15.289 -0.722 1 70.44 11 ILE B CA 1
ATOM 1557 C C . ILE B 1 11 ? -19.906 15.086 -0.708 1 70.44 11 ILE B C 1
ATOM 1559 O O . ILE B 1 11 ? -19.156 15.945 -0.229 1 70.44 11 ILE B O 1
ATOM 1563 N N . MET B 1 12 ? -19.656 13.875 -0.932 1 74.38 12 MET B N 1
ATOM 1564 C CA . MET B 1 12 ? -18.219 13.617 -1.076 1 74.38 12 MET B CA 1
ATOM 1565 C C . MET B 1 12 ? -17.625 14.5 -2.16 1 74.38 12 MET B C 1
ATOM 1567 O O . MET B 1 12 ? -18.219 14.695 -3.219 1 74.38 12 MET B O 1
ATOM 1571 N N . SER B 1 13 ? -16.5 15.102 -1.767 1 86.06 13 SER B N 1
ATOM 1572 C CA . SER B 1 13 ? -15.773 15.867 -2.773 1 86.06 13 SER B CA 1
ATOM 1573 C C . SER B 1 13 ? -15.312 14.969 -3.92 1 86.06 13 SER B C 1
ATOM 1575 O O . SER B 1 13 ? -15.203 13.75 -3.76 1 86.06 13 SER B O 1
ATOM 1577 N N . ASP B 1 14 ? -15.156 15.492 -5.059 1 87.38 14 ASP B N 1
ATOM 1578 C CA . ASP B 1 14 ? -14.648 14.773 -6.219 1 87.38 14 ASP B CA 1
ATOM 1579 C C . ASP B 1 14 ? -13.328 14.078 -5.895 1 87.38 14 ASP B C 1
ATOM 1581 O O . ASP B 1 14 ? -13.07 12.961 -6.363 1 87.38 14 ASP B O 1
ATOM 1585 N N . SER B 1 15 ? -12.523 14.711 -5.086 1 89.31 15 SER B N 1
ATOM 1586 C CA . SER B 1 15 ? -11.234 14.141 -4.703 1 89.31 15 SER B CA 1
ATOM 1587 C C . SER B 1 15 ? -11.414 12.883 -3.861 1 89.31 15 SER B C 1
ATOM 1589 O O . SER B 1 15 ? -10.695 11.898 -4.039 1 89.31 15 SER B O 1
ATOM 1591 N N . GLN B 1 16 ? -12.414 12.922 -3.064 1 90.06 16 GLN B N 1
ATOM 1592 C CA . GLN B 1 16 ? -12.672 11.766 -2.215 1 90.06 16 GLN B CA 1
ATOM 1593 C C . GLN B 1 16 ? -13.211 10.594 -3.029 1 90.06 16 GLN B C 1
ATOM 1595 O O . GLN B 1 16 ? -12.797 9.453 -2.832 1 90.06 16 GLN B O 1
ATOM 1600 N N . VAL B 1 17 ? -14.055 10.922 -3.955 1 91.88 17 VAL B N 1
ATOM 1601 C CA . VAL B 1 17 ? -14.648 9.875 -4.789 1 91.88 17 VAL B CA 1
ATOM 1602 C C . VAL B 1 17 ? -13.562 9.203 -5.625 1 91.88 17 VAL B C 1
ATOM 1604 O O . VAL B 1 17 ? -13.508 7.977 -5.707 1 91.88 17 VAL B O 1
ATOM 1607 N N . ASN B 1 18 ? -12.711 9.969 -6.18 1 93.38 18 ASN B N 1
ATOM 1608 C CA . ASN B 1 18 ? -11.617 9.438 -6.984 1 93.38 18 ASN B CA 1
ATOM 1609 C C . ASN B 1 18 ? -10.656 8.602 -6.137 1 93.38 18 ASN B C 1
ATOM 1611 O O . ASN B 1 18 ? -10.172 7.562 -6.594 1 93.38 18 ASN B O 1
ATOM 1615 N N . TYR B 1 19 ? -10.469 9.086 -4.961 1 95.88 19 TYR B N 1
ATOM 1616 C CA . TYR B 1 19 ? -9.602 8.367 -4.035 1 95.88 19 TYR B CA 1
ATOM 1617 C C . TYR B 1 19 ? -10.18 7.008 -3.68 1 95.88 19 TYR B C 1
ATOM 1619 O O . TYR B 1 19 ? -9.484 5.992 -3.734 1 95.88 19 TYR B O 1
ATOM 1627 N N . GLU B 1 20 ? -11.438 6.953 -3.455 1 96.25 20 GLU B N 1
ATOM 1628 C CA . GLU B 1 20 ? -12.109 5.703 -3.105 1 96.25 20 GLU B CA 1
ATOM 1629 C C . GLU B 1 20 ? -12.117 4.734 -4.285 1 96.25 20 GLU B C 1
ATOM 1631 O O . GLU B 1 20 ? -11.891 3.535 -4.113 1 96.25 20 GLU B O 1
ATOM 1636 N N . MET B 1 21 ? -12.359 5.25 -5.391 1 95.81 21 MET B N 1
ATOM 1637 C CA . MET B 1 21 ? -12.406 4.422 -6.594 1 95.81 21 MET B CA 1
ATOM 1638 C C . MET B 1 21 ? -11.055 3.758 -6.848 1 95.81 21 MET B C 1
ATOM 1640 O O . MET B 1 21 ? -11 2.633 -7.348 1 95.81 21 MET B O 1
ATOM 1644 N N . ARG B 1 22 ? -10.047 4.41 -6.438 1 96.5 22 ARG B N 1
ATOM 1645 C CA . ARG B 1 22 ? -8.703 3.912 -6.699 1 96.5 22 ARG B CA 1
ATOM 1646 C C . ARG B 1 22 ? -8.328 2.801 -5.727 1 96.5 22 ARG B C 1
ATOM 1648 O O . ARG B 1 22 ? -7.664 1.833 -6.105 1 96.5 22 ARG B O 1
ATOM 1655 N N . PHE B 1 23 ? -8.828 2.908 -4.488 1 97.94 23 PHE B N 1
ATOM 1656 C CA . PHE B 1 23 ? -8.227 2.039 -3.484 1 97.94 23 PHE B CA 1
ATOM 1657 C C . PHE B 1 23 ? -9.258 1.079 -2.906 1 97.94 23 PHE B C 1
ATOM 1659 O O . PHE B 1 23 ? -8.906 0.112 -2.229 1 97.94 23 PHE B O 1
ATOM 1666 N N . ASN B 1 24 ? -10.531 1.218 -3.262 1 98.38 24 ASN B N 1
ATOM 1667 C CA . ASN B 1 24 ? -11.539 0.231 -2.875 1 98.38 24 ASN B CA 1
ATOM 1668 C C . ASN B 1 24 ? -11.328 -1.093 -3.607 1 98.38 24 ASN B C 1
ATOM 1670 O O . ASN B 1 24 ? -10.797 -1.116 -4.719 1 98.38 24 ASN B O 1
ATOM 1674 N N . CYS B 1 25 ? -11.648 -2.129 -2.92 1 98.5 25 CYS B N 1
ATOM 1675 C CA . CYS B 1 25 ? -11.766 -3.387 -3.648 1 98.5 25 CYS B CA 1
ATOM 1676 C C . CYS B 1 25 ? -12.742 -3.252 -4.812 1 98.5 25 CYS B C 1
ATOM 1678 O O . CYS B 1 25 ? -13.875 -2.807 -4.629 1 98.5 25 CYS B O 1
ATOM 1680 N N . VAL B 1 26 ? -12.352 -3.691 -5.914 1 97.19 26 VAL B N 1
ATOM 1681 C CA . VAL B 1 26 ? -13.156 -3.494 -7.117 1 97.19 26 VAL B CA 1
ATOM 1682 C C . VAL B 1 26 ? -14.375 -4.414 -7.086 1 97.19 26 VAL B C 1
ATOM 1684 O O . VAL B 1 26 ? -15.359 -4.164 -7.777 1 97.19 26 VAL B O 1
ATOM 1687 N N . ILE B 1 27 ? -14.312 -5.414 -6.332 1 98.06 27 ILE B N 1
ATOM 1688 C CA . ILE B 1 27 ? -15.391 -6.398 -6.293 1 98.06 27 ILE B CA 1
ATOM 1689 C C . ILE B 1 27 ? -16.484 -5.926 -5.332 1 98.06 27 ILE B C 1
ATOM 1691 O O . ILE B 1 27 ? -17.656 -5.84 -5.711 1 98.06 27 ILE B O 1
ATOM 1695 N N . CYS B 1 28 ? -16.188 -5.59 -4.133 1 98 28 CYS B N 1
ATOM 1696 C CA . CYS B 1 28 ? -17.203 -5.219 -3.15 1 98 28 CYS B CA 1
ATOM 1697 C C . CYS B 1 28 ? -17.344 -3.701 -3.055 1 98 28 CYS B C 1
ATOM 1699 O O . CYS B 1 28 ? -18.266 -3.193 -2.412 1 98 28 CYS B O 1
ATOM 1701 N N . MET B 1 29 ? -16.375 -2.961 -3.611 1 97.75 29 MET B N 1
ATOM 1702 C CA . MET B 1 29 ? -16.375 -1.503 -3.674 1 97.75 29 MET B CA 1
ATOM 1703 C C . MET B 1 29 ? -16.234 -0.897 -2.283 1 97.75 29 MET B C 1
ATOM 1705 O O . MET B 1 29 ? -16.734 0.201 -2.023 1 97.75 29 MET B O 1
ATOM 1709 N N . GLU B 1 30 ? -15.57 -1.582 -1.368 1 98 30 GLU B N 1
ATOM 1710 C CA . GLU B 1 30 ? -15.352 -1.136 0.004 1 98 30 GLU B CA 1
ATOM 1711 C C . GLU B 1 30 ? -13.859 -1.034 0.316 1 98 30 GLU B C 1
ATOM 1713 O O . GLU B 1 30 ? -13.047 -1.744 -0.28 1 98 30 GLU B O 1
ATOM 1718 N N . PRO B 1 31 ? -13.555 -0.089 1.24 1 98.56 31 PRO B N 1
ATOM 1719 C CA . PRO B 1 31 ? -12.188 -0.099 1.76 1 98.56 31 PRO B CA 1
ATOM 1720 C C . PRO B 1 31 ? -11.93 -1.254 2.727 1 98.56 31 PRO B C 1
ATOM 1722 O O . PRO B 1 31 ? -12.711 -1.466 3.66 1 98.56 31 PRO B O 1
ATOM 1725 N N . LYS B 1 32 ? -10.945 -2.01 2.457 1 98.69 32 LYS B N 1
ATOM 1726 C CA . LYS B 1 32 ? -10.633 -3.176 3.275 1 98.69 32 LYS B CA 1
ATOM 1727 C C . LYS B 1 32 ? -9.156 -3.186 3.68 1 98.69 32 LYS B C 1
ATOM 1729 O O . LYS B 1 32 ? -8.312 -2.602 2.994 1 98.69 32 LYS B O 1
ATOM 1734 N N . LEU B 1 33 ? -8.867 -3.807 4.738 1 98.5 33 LEU B N 1
ATOM 1735 C CA . LEU B 1 33 ? -7.508 -3.842 5.27 1 98.5 33 LEU B CA 1
ATOM 1736 C C . LEU B 1 33 ? -6.742 -5.043 4.727 1 98.5 33 LEU B C 1
ATOM 1738 O O . LEU B 1 33 ? -5.527 -4.973 4.531 1 98.5 33 LEU B O 1
ATOM 1742 N N . GLU B 1 34 ? -7.434 -6.102 4.504 1 98.69 34 GLU B N 1
ATOM 1743 C CA . GLU B 1 34 ? -6.773 -7.316 4.035 1 98.69 34 GLU B CA 1
ATOM 1744 C C . GLU B 1 34 ? -6.918 -7.48 2.525 1 98.69 34 GLU B C 1
ATOM 1746 O O . GLU B 1 34 ? -7.836 -8.156 2.055 1 98.69 34 GLU B O 1
ATOM 1751 N N . MET B 1 35 ? -5.93 -6.965 1.863 1 98.62 35 MET B N 1
ATOM 1752 C CA . MET B 1 35 ? -5.887 -7.066 0.407 1 98.62 35 MET B CA 1
ATOM 1753 C C . MET B 1 35 ? 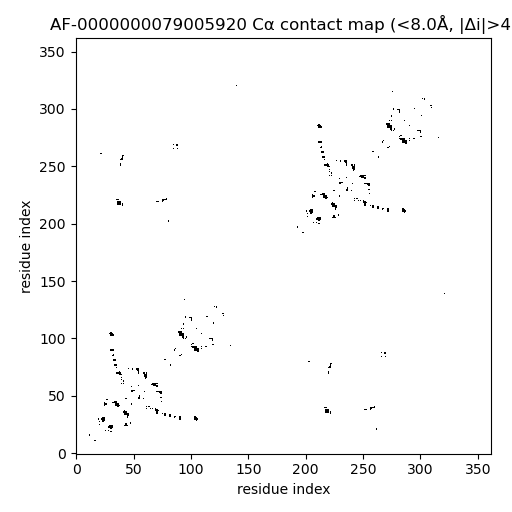-4.922 -8.156 -0.035 1 98.62 35 MET B C 1
ATOM 1755 O O . MET B 1 35 ? -3.863 -8.344 0.571 1 98.62 35 MET B O 1
ATOM 1759 N N . VAL B 1 36 ? -5.223 -8.867 -1.06 1 98.81 36 VAL B N 1
ATOM 1760 C CA . VAL B 1 36 ? -4.387 -9.945 -1.576 1 98.81 36 VAL B CA 1
ATOM 1761 C C . VAL B 1 36 ? -3.947 -9.625 -3.002 1 98.81 36 VAL B C 1
ATOM 1763 O O . VAL B 1 36 ? -4.781 -9.336 -3.863 1 98.81 36 VAL B O 1
ATOM 1766 N N . TYR B 1 37 ? -2.695 -9.68 -3.215 1 98.38 37 TYR B N 1
ATOM 1767 C CA . TYR B 1 37 ? -2.125 -9.43 -4.535 1 98.38 37 TYR B CA 1
ATOM 1768 C C . TYR B 1 37 ? -1.94 -10.734 -5.301 1 98.38 37 TYR B C 1
ATOM 1770 O O . TYR B 1 37 ? -1.53 -11.75 -4.727 1 98.38 37 TYR B O 1
ATOM 1778 N N . GLY B 1 38 ? -2.24 -10.641 -6.551 1 98.19 38 GLY B N 1
ATOM 1779 C CA . GLY B 1 38 ? -1.941 -11.758 -7.438 1 98.19 38 GLY B CA 1
ATOM 1780 C C . GLY B 1 38 ? -0.624 -11.594 -8.172 1 98.19 38 GLY B C 1
ATOM 1781 O O . GLY B 1 38 ? -0.003 -10.531 -8.117 1 98.19 38 GLY B O 1
ATOM 1782 N N . HIS B 1 39 ? -0.25 -12.625 -8.875 1 98 39 HIS B N 1
ATOM 1783 C CA . HIS B 1 39 ? 0.949 -12.586 -9.703 1 98 39 HIS B CA 1
ATOM 1784 C C . HIS B 1 39 ? 0.823 -11.531 -10.805 1 98 39 HIS B C 1
ATOM 1786 O O . HIS B 1 39 ? 1.83 -11.07 -11.344 1 98 39 HIS B O 1
ATOM 1792 N N . CYS B 1 40 ? -0.395 -11.195 -11.094 1 97.88 40 CYS B N 1
ATOM 1793 C CA . CYS B 1 40 ? -0.63 -10.133 -12.07 1 97.88 40 CYS B CA 1
ATOM 1794 C C . CYS B 1 40 ? -0.441 -8.758 -11.438 1 97.88 40 CYS B C 1
ATOM 1796 O O . CYS B 1 40 ? -0.464 -7.742 -12.133 1 97.88 40 CYS B O 1
ATOM 1798 N N . GLN B 1 41 ? -0.359 -8.672 -10.148 1 98.44 41 GLN B N 1
ATOM 1799 C CA . GLN B 1 41 ? -0.103 -7.496 -9.328 1 98.44 41 GLN B CA 1
ATOM 1800 C C . GLN B 1 41 ? -1.367 -6.656 -9.164 1 98.44 41 GLN B C 1
ATOM 1802 O O . GLN B 1 41 ? -1.301 -5.5 -8.734 1 98.44 41 GLN B O 1
ATOM 1807 N N . HIS B 1 42 ? -2.484 -7.219 -9.438 1 98.12 42 HIS B N 1
ATOM 1808 C CA . HIS B 1 42 ? -3.76 -6.652 -9.016 1 98.12 42 HIS B CA 1
ATOM 1809 C C . HIS B 1 42 ? -4.172 -7.199 -7.648 1 98.12 42 HIS B C 1
ATOM 1811 O O . HIS B 1 42 ? -3.68 -8.242 -7.219 1 98.12 42 HIS B O 1
ATOM 1817 N N . ARG B 1 43 ? -5.016 -6.41 -7.016 1 98.19 43 ARG B N 1
ATOM 1818 C CA . ARG B 1 43 ? -5.348 -6.82 -5.652 1 98.19 43 ARG B CA 1
ATOM 1819 C C . ARG B 1 43 ? -6.852 -6.738 -5.41 1 98.19 43 ARG B C 1
ATOM 1821 O O . ARG B 1 43 ? -7.535 -5.883 -5.977 1 98.19 43 ARG B O 1
ATOM 1828 N N . PHE B 1 44 ? -7.395 -7.59 -4.621 1 98.69 44 PHE B N 1
ATOM 1829 C CA . PHE B 1 44 ? -8.766 -7.664 -4.121 1 98.69 44 PHE B CA 1
ATOM 1830 C C . PHE B 1 44 ? -8.781 -8.07 -2.65 1 98.69 44 PHE B C 1
ATOM 1832 O O . PHE B 1 44 ? -7.805 -8.609 -2.141 1 98.69 44 PHE B O 1
ATOM 1839 N N . CYS B 1 45 ? -9.828 -7.691 -1.995 1 98.75 45 CYS B N 1
ATOM 1840 C CA . CYS B 1 45 ? -9.836 -8.039 -0.58 1 98.75 45 CYS B CA 1
ATOM 1841 C C . CYS B 1 45 ? -9.953 -9.547 -0.394 1 98.75 45 CYS B C 1
ATOM 1843 O O . CYS B 1 45 ? -10.547 -10.242 -1.226 1 98.75 45 CYS B O 1
ATOM 1845 N N . ALA B 1 46 ? -9.445 -10.023 0.637 1 98.75 46 ALA B N 1
ATOM 1846 C CA . ALA B 1 46 ? -9.43 -11.453 0.928 1 98.75 46 ALA B CA 1
ATOM 1847 C C . ALA B 1 46 ? -10.844 -12.023 0.99 1 98.75 46 ALA B C 1
ATOM 1849 O O . ALA B 1 46 ? -11.094 -13.133 0.52 1 98.75 46 ALA B O 1
ATOM 1850 N N . ASP B 1 47 ? -11.758 -11.266 1.513 1 98.06 47 ASP B N 1
ATOM 1851 C CA . ASP B 1 47 ? -13.125 -11.742 1.713 1 98.06 47 ASP B CA 1
ATOM 1852 C C . ASP B 1 47 ? -13.844 -11.93 0.378 1 98.06 47 ASP B C 1
ATOM 1854 O O . ASP B 1 47 ? -14.734 -12.766 0.259 1 98.06 47 ASP B O 1
ATOM 1858 N N . CYS B 1 48 ? -13.516 -11.148 -0.585 1 98.62 48 CYS B N 1
ATOM 1859 C CA . CYS B 1 48 ? -14.109 -11.289 -1.907 1 98.62 48 CYS B CA 1
ATOM 1860 C C . CYS B 1 48 ? -13.453 -12.422 -2.686 1 98.62 48 CYS B C 1
ATOM 1862 O O . CYS B 1 48 ? -14.109 -13.094 -3.486 1 98.62 48 CYS B O 1
ATOM 1864 N N . LEU B 1 49 ? -12.227 -12.688 -2.449 1 98.75 49 LEU B N 1
ATOM 1865 C CA . LEU B 1 49 ? -11.492 -13.688 -3.215 1 98.75 49 LEU B CA 1
ATOM 1866 C C . LEU B 1 49 ? -11.766 -15.094 -2.688 1 98.75 49 LEU B C 1
ATOM 1868 O O . LEU B 1 49 ? -11.781 -16.062 -3.455 1 98.75 49 LEU B O 1
ATOM 1872 N N . TYR B 1 50 ? -11.992 -15.172 -1.42 1 98.75 50 TYR B N 1
ATOM 1873 C CA . TYR B 1 50 ? -11.984 -16.5 -0.811 1 98.75 50 TYR B CA 1
ATOM 1874 C C . TYR B 1 50 ? -13.281 -16.766 -0.057 1 98.75 50 TYR B C 1
ATOM 1876 O O . TYR B 1 50 ? -13.875 -15.844 0.51 1 98.75 50 TYR B O 1
ATOM 1884 N N . ILE B 1 51 ? -13.688 -18.031 -0.041 1 98.31 51 ILE B N 1
ATOM 1885 C CA . ILE B 1 51 ? -14.789 -18.547 0.76 1 98.31 51 ILE B CA 1
ATOM 1886 C C . ILE B 1 51 ? -14.336 -19.812 1.494 1 98.31 51 ILE B C 1
ATOM 1888 O O . ILE B 1 51 ? -13.805 -20.734 0.878 1 98.31 51 ILE B O 1
ATOM 1892 N N . ASN B 1 52 ? -14.477 -19.766 2.791 1 97.81 52 ASN B N 1
ATOM 1893 C CA . ASN B 1 52 ? -14.008 -20.859 3.615 1 97.81 52 ASN B CA 1
ATOM 1894 C C . ASN B 1 52 ? -12.547 -21.188 3.332 1 97.81 52 ASN B C 1
ATOM 1896 O O . ASN B 1 52 ? -12.195 -22.359 3.129 1 97.81 52 ASN B O 1
ATOM 1900 N N . SER B 1 53 ? -11.727 -20.188 3.111 1 98 53 SER B N 1
ATOM 1901 C CA . SER B 1 53 ? -10.273 -20.25 2.99 1 98 53 SER B CA 1
ATOM 1902 C C . SER B 1 53 ? -9.859 -20.828 1.644 1 98 53 SER B C 1
ATOM 1904 O O . SER B 1 53 ? -8.688 -21.172 1.444 1 98 53 SER B O 1
ATOM 1906 N N . VAL B 1 54 ? -10.836 -20.922 0.787 1 98.56 54 VAL B N 1
ATOM 1907 C CA . VAL B 1 54 ? -10.531 -21.422 -0.547 1 98.56 54 VAL B CA 1
ATOM 1908 C C . VAL B 1 54 ? -10.891 -20.375 -1.593 1 98.56 54 VAL B C 1
ATOM 1910 O O . VAL B 1 54 ? -11.93 -19.719 -1.489 1 98.56 54 VAL B O 1
ATOM 1913 N N . LEU B 1 55 ? -10.055 -20.328 -2.559 1 98.75 55 LEU B N 1
ATOM 1914 C CA . LEU B 1 55 ? -10.305 -19.391 -3.643 1 98.75 55 LEU B CA 1
ATOM 1915 C C . LEU B 1 55 ? -11.633 -19.688 -4.332 1 98.75 55 LEU B C 1
ATOM 1917 O O . LEU B 1 55 ? -11.914 -20.844 -4.66 1 98.75 55 LEU B O 1
ATOM 1921 N N . ARG B 1 56 ? -12.406 -18.656 -4.504 1 98.56 56 ARG B N 1
ATOM 1922 C CA . ARG B 1 56 ? -13.648 -18.828 -5.258 1 98.56 56 ARG B CA 1
ATOM 1923 C C . ARG B 1 56 ? -13.359 -19.266 -6.688 1 98.56 56 ARG B C 1
ATOM 1925 O O . ARG B 1 56 ? -12.438 -18.766 -7.328 1 98.56 56 ARG B O 1
ATOM 1932 N N . GLU B 1 57 ? -14.133 -20.078 -7.254 1 97.5 57 GLU B N 1
ATOM 1933 C CA . GLU B 1 57 ? -13.961 -20.562 -8.617 1 97.5 57 GLU B CA 1
ATOM 1934 C C . GLU B 1 57 ? -14.039 -19.422 -9.625 1 97.5 57 GLU B C 1
ATOM 1936 O O . GLU B 1 57 ? -13.328 -19.438 -10.633 1 97.5 57 GLU B O 1
ATOM 1941 N N . SER B 1 58 ? -14.898 -18.469 -9.359 1 96.94 58 SER B N 1
ATOM 1942 C CA . SER B 1 58 ? -15.094 -17.344 -10.258 1 96.94 58 SER B CA 1
ATOM 1943 C C . SER B 1 58 ? -13.859 -16.438 -10.305 1 96.94 58 SER B C 1
ATOM 1945 O O . SER B 1 58 ? -13.758 -15.555 -11.156 1 96.94 58 SER B O 1
ATOM 1947 N N . MET B 1 59 ? -12.891 -16.75 -9.375 1 97.62 59 MET B N 1
ATOM 1948 C CA . MET B 1 59 ? -11.711 -15.891 -9.273 1 97.62 59 MET B CA 1
ATOM 1949 C C . MET B 1 59 ? -10.469 -16.594 -9.812 1 97.62 59 MET B C 1
ATOM 1951 O O . MET B 1 59 ? -9.344 -16.172 -9.531 1 97.62 59 MET B O 1
ATOM 1955 N N . ASN B 1 60 ? -10.695 -17.625 -10.547 1 96.94 60 ASN B N 1
ATOM 1956 C CA . ASN B 1 60 ? -9.586 -18.328 -11.188 1 96.94 60 ASN B CA 1
ATOM 1957 C C . ASN B 1 60 ? -8.883 -17.438 -12.219 1 96.94 60 ASN B C 1
ATOM 1959 O O . ASN B 1 60 ? -7.746 -17.719 -12.609 1 96.94 60 ASN B O 1
ATOM 1963 N N . LYS B 1 61 ? -9.695 -16.484 -12.68 1 97.81 61 LYS B N 1
ATOM 1964 C CA . LYS B 1 61 ? -9.148 -15.43 -13.523 1 97.81 61 LYS B CA 1
ATOM 1965 C C . LYS B 1 61 ? -9.273 -14.07 -12.836 1 97.81 61 LYS B C 1
ATOM 1967 O O . LYS B 1 61 ? -10.289 -13.781 -12.195 1 97.81 61 LYS B O 1
ATOM 1972 N N . CYS B 1 62 ? -8.297 -13.352 -12.953 1 98.38 62 CYS B N 1
ATOM 1973 C CA . CYS B 1 62 ? -8.328 -12.023 -12.344 1 98.38 62 CYS B CA 1
ATOM 1974 C C . CYS B 1 62 ? -9.453 -11.18 -12.938 1 98.38 62 CYS B C 1
ATOM 1976 O O . CYS B 1 62 ? -9.523 -11 -14.156 1 98.38 62 CYS B O 1
ATOM 1978 N N . PRO B 1 63 ? -10.266 -10.562 -12.203 1 97.31 63 PRO B N 1
ATOM 1979 C CA . PRO B 1 63 ? -11.383 -9.742 -12.688 1 97.31 63 PRO B CA 1
ATOM 1980 C C . PRO B 1 63 ? -10.914 -8.508 -13.453 1 97.31 63 PRO B C 1
ATOM 1982 O O . PRO B 1 63 ? -11.664 -7.965 -14.266 1 97.31 63 PRO B O 1
ATOM 1985 N N . MET B 1 64 ? -9.727 -8.133 -13.227 1 97.06 64 MET B N 1
ATOM 1986 C CA . MET B 1 64 ? -9.273 -6.871 -13.805 1 97.06 64 MET B CA 1
ATOM 1987 C C . MET B 1 64 ? -8.531 -7.113 -15.117 1 97.06 64 MET B C 1
ATOM 1989 O O . MET B 1 64 ? -8.633 -6.32 -16.047 1 97.06 64 MET B O 1
ATOM 1993 N N . CYS B 1 65 ? -7.809 -8.234 -15.219 1 97.44 65 CYS B N 1
ATOM 1994 C CA . CYS B 1 65 ? -6.961 -8.414 -16.391 1 97.44 65 CYS B CA 1
ATOM 1995 C C . CYS B 1 65 ? -7.223 -9.758 -17.062 1 97.44 65 CYS B C 1
ATOM 1997 O O . CYS B 1 65 ? -6.613 -10.078 -18.078 1 97.44 65 CYS B O 1
ATOM 1999 N N . ALA B 1 66 ? -7.91 -10.703 -16.469 1 97.75 66 ALA B N 1
ATOM 2000 C CA . ALA B 1 66 ? -8.352 -11.984 -17.016 1 97.75 66 ALA B CA 1
ATOM 2001 C C . ALA B 1 66 ? -7.207 -12.992 -17.031 1 97.75 66 ALA B C 1
ATOM 2003 O O . ALA B 1 66 ? -7.332 -14.07 -17.625 1 97.75 66 ALA B O 1
ATOM 2004 N N . ARG B 1 67 ? -6.152 -12.648 -16.422 1 97.5 67 ARG B N 1
ATOM 2005 C CA . ARG B 1 67 ? -5.055 -13.602 -16.328 1 97.5 67 ARG B CA 1
ATOM 2006 C C . ARG B 1 67 ? -5.434 -14.797 -15.453 1 97.5 67 ARG B C 1
ATOM 2008 O O . ARG B 1 67 ? -5.953 -14.617 -14.352 1 97.5 67 ARG B O 1
ATOM 2015 N N . PRO B 1 68 ? -5.125 -15.984 -15.859 1 97.56 68 PRO B N 1
ATOM 2016 C CA . PRO B 1 68 ? -5.473 -17.172 -15.062 1 97.56 68 PRO B CA 1
ATOM 2017 C C . PRO B 1 68 ? -4.492 -17.406 -13.914 1 97.56 68 PRO B C 1
ATOM 2019 O O . PRO B 1 68 ? -3.344 -16.969 -13.977 1 97.56 68 PRO B O 1
ATOM 2022 N N . ASN B 1 69 ? -4.961 -18.062 -12.875 1 96.88 69 ASN B N 1
ATOM 2023 C CA . ASN B 1 69 ? -4.145 -18.547 -11.766 1 96.88 69 ASN B CA 1
ATOM 2024 C C . ASN B 1 69 ? -3.305 -17.438 -11.156 1 96.88 69 ASN B C 1
ATOM 2026 O O . ASN B 1 69 ? -2.117 -17.625 -10.891 1 96.88 69 ASN B O 1
ATOM 2030 N N . SER B 1 70 ? -3.893 -16.281 -11.039 1 97.81 70 SER B N 1
ATOM 2031 C CA . SER B 1 70 ? -3.152 -15.133 -10.516 1 97.81 70 SER B CA 1
ATOM 2032 C C . SER B 1 70 ? -3.072 -15.172 -8.992 1 97.81 70 SER B C 1
ATOM 2034 O O . SER B 1 70 ? -2.096 -14.703 -8.406 1 97.81 70 SER B O 1
ATOM 2036 N N . PHE B 1 71 ? -4.039 -15.828 -8.391 1 98.5 71 PHE B N 1
ATOM 2037 C CA . PHE B 1 71 ? -4.141 -15.766 -6.938 1 98.5 71 PHE B CA 1
ATOM 2038 C C . PHE B 1 71 ? -3.873 -17.125 -6.316 1 98.5 71 PHE B C 1
ATOM 2040 O O . PHE B 1 71 ? -4.098 -18.156 -6.957 1 98.5 71 PHE B O 1
ATOM 2047 N N . PRO B 1 72 ? -3.373 -17.109 -4.996 1 98.19 72 PRO B N 1
ATOM 2048 C CA . PRO B 1 72 ? -3.188 -18.391 -4.316 1 98.19 72 PRO B CA 1
ATOM 2049 C C . PRO B 1 72 ? -4.492 -19.172 -4.164 1 98.19 72 PRO B C 1
ATOM 2051 O O . PRO B 1 72 ? -5.551 -18.578 -3.957 1 98.19 72 PRO B O 1
ATOM 2054 N N . LEU B 1 73 ? -4.402 -20.453 -4.164 1 97.94 73 LEU B N 1
ATOM 2055 C CA . LEU B 1 73 ? -5.578 -21.312 -4.082 1 97.94 73 LEU B CA 1
ATOM 2056 C C . LEU B 1 73 ? -6.156 -21.312 -2.672 1 97.94 73 LEU B C 1
ATOM 2058 O O . LEU B 1 73 ? -7.363 -21.5 -2.488 1 97.94 73 LEU B O 1
ATOM 2062 N N . VAL B 1 74 ? -5.277 -21.172 -1.745 1 98.31 74 VAL B N 1
ATOM 2063 C CA . VAL B 1 74 ? -5.672 -21.094 -0.343 1 98.31 74 VAL B CA 1
ATOM 2064 C C . VAL B 1 74 ? -5.469 -19.672 0.175 1 98.31 74 VAL B C 1
ATOM 2066 O O . VAL B 1 74 ? -4.473 -19.031 -0.15 1 98.31 74 VAL B O 1
ATOM 2069 N N . ARG B 1 75 ? -6.406 -19.188 0.945 1 98.5 75 ARG B N 1
ATOM 2070 C CA . ARG B 1 75 ? -6.328 -17.828 1.503 1 98.5 75 ARG B CA 1
ATOM 2071 C C . ARG B 1 75 ? -4.988 -17.609 2.199 1 98.5 75 ARG B C 1
ATOM 2073 O O . ARG B 1 75 ? -4.672 -18.281 3.178 1 98.5 75 ARG B O 1
ATOM 2080 N N . PRO B 1 76 ? -4.266 -16.703 1.708 1 98.38 76 PRO B N 1
ATOM 2081 C CA . PRO B 1 76 ? -2.975 -16.453 2.348 1 98.38 76 PRO B CA 1
ATOM 2082 C C . PRO B 1 76 ? -3.094 -15.562 3.588 1 98.38 76 PRO B C 1
ATOM 2084 O O . PRO B 1 76 ? -4.121 -14.914 3.789 1 98.38 76 PRO B O 1
ATOM 2087 N N . LYS B 1 77 ? -1.996 -15.648 4.359 1 97.06 77 LYS B N 1
ATOM 2088 C CA . LYS B 1 77 ? -1.873 -14.656 5.426 1 97.06 77 LYS B CA 1
ATOM 2089 C C . LYS B 1 77 ? -1.414 -13.312 4.871 1 97.06 77 LYS B C 1
ATOM 2091 O O . LYS B 1 77 ? -0.362 -13.219 4.234 1 97.06 77 LYS B O 1
ATOM 2096 N N . VAL B 1 78 ? -2.229 -12.328 5.027 1 97.12 78 VAL B N 1
ATOM 2097 C CA . VAL B 1 78 ? -1.838 -10.977 4.617 1 97.12 78 VAL B CA 1
ATOM 2098 C C . VAL B 1 78 ? -0.824 -10.414 5.609 1 97.12 78 VAL B C 1
ATOM 2100 O O . VAL B 1 78 ? -1.029 -10.477 6.824 1 97.12 78 VAL B O 1
ATOM 2103 N N . SER B 1 79 ? 0.225 -9.898 5.105 1 95.19 79 SER B N 1
ATOM 2104 C CA . SER B 1 79 ? 1.294 -9.406 5.969 1 95.19 79 SER B CA 1
ATOM 2105 C C . SER B 1 79 ? 0.832 -8.203 6.789 1 95.19 79 SER B C 1
ATOM 2107 O O . SER B 1 79 ? -0.008 -7.426 6.336 1 95.19 79 SER B O 1
ATOM 2109 N N . ASP B 1 80 ? 1.416 -8.039 7.992 1 95.56 80 ASP B N 1
ATOM 2110 C CA . ASP B 1 80 ? 1.13 -6.887 8.836 1 95.56 80 ASP B CA 1
ATOM 2111 C C . ASP B 1 80 ? 1.48 -5.582 8.125 1 95.56 80 ASP B C 1
ATOM 2113 O O . ASP B 1 80 ? 0.753 -4.594 8.234 1 95.56 80 ASP B O 1
ATOM 2117 N N . ASP B 1 81 ? 2.523 -5.609 7.41 1 95.25 81 ASP B N 1
ATOM 2118 C CA . ASP B 1 81 ? 2.961 -4.414 6.695 1 95.25 81 ASP B CA 1
ATOM 2119 C C . ASP B 1 81 ? 1.916 -3.969 5.676 1 95.25 81 ASP B C 1
ATOM 2121 O O . ASP B 1 81 ? 1.678 -2.771 5.504 1 95.25 81 ASP B O 1
ATOM 2125 N N . SER B 1 82 ? 1.344 -4.941 5.02 1 97.06 82 SER B N 1
ATOM 2126 C CA . SER B 1 82 ? 0.312 -4.621 4.039 1 97.06 82 SER B CA 1
ATOM 2127 C C . SER B 1 82 ? -0.91 -3.998 4.707 1 97.06 82 SER B C 1
ATOM 2129 O O . SER B 1 82 ? -1.499 -3.053 4.176 1 97.06 82 SER B O 1
ATOM 2131 N N . ILE B 1 83 ? -1.248 -4.508 5.809 1 98.12 83 ILE B N 1
ATOM 2132 C CA . ILE B 1 83 ? -2.367 -3.961 6.566 1 98.12 83 ILE B CA 1
ATOM 2133 C C . ILE B 1 83 ? -2.045 -2.533 7 1 98.12 83 ILE B C 1
ATOM 2135 O O . ILE B 1 83 ? -2.881 -1.635 6.871 1 98.12 83 ILE B O 1
ATOM 2139 N N . GLN B 1 84 ? -0.857 -2.354 7.492 1 97.5 84 GLN B N 1
ATOM 2140 C CA . GLN B 1 84 ? -0.445 -1.023 7.926 1 97.5 84 GLN B CA 1
ATOM 2141 C C . GLN B 1 84 ? -0.457 -0.037 6.762 1 97.5 84 GLN B C 1
ATOM 2143 O O . GLN B 1 84 ? -0.815 1.13 6.938 1 97.5 84 GLN B O 1
ATOM 2148 N N . MET B 1 85 ? -0.076 -0.469 5.621 1 97.69 85 MET B N 1
ATOM 2149 C CA . MET B 1 85 ? -0.131 0.39 4.441 1 97.69 85 MET B CA 1
ATOM 2150 C C . MET B 1 85 ? -1.555 0.872 4.184 1 97.69 85 MET B C 1
ATOM 2152 O O . MET B 1 85 ? -1.777 2.057 3.928 1 97.69 85 MET B O 1
ATOM 2156 N N . GLN B 1 86 ? -2.521 -0.027 4.289 1 98.31 86 GLN B N 1
ATOM 2157 C CA . GLN B 1 86 ? -3.92 0.34 4.098 1 98.31 86 GLN B CA 1
ATOM 2158 C C . GLN B 1 86 ? -4.367 1.367 5.133 1 98.31 86 GLN B C 1
ATOM 2160 O O . GLN B 1 86 ? -5.09 2.312 4.809 1 98.31 86 GLN B O 1
ATOM 2165 N N . L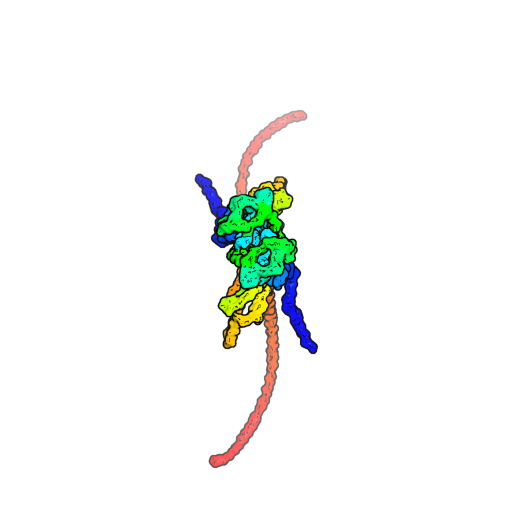YS B 1 87 ? -3.869 1.195 6.293 1 97.81 87 LYS B N 1
ATOM 2166 C CA . LYS B 1 87 ? -4.203 2.152 7.344 1 97.81 87 LYS B CA 1
ATOM 2167 C C . LYS B 1 87 ? -3.607 3.525 7.047 1 97.81 87 LYS B C 1
ATOM 2169 O O . LYS B 1 87 ? -4.258 4.551 7.258 1 97.81 87 LYS B O 1
ATOM 2174 N N . ILE B 1 88 ? -2.426 3.471 6.57 1 97.12 88 ILE B N 1
ATOM 2175 C CA . ILE B 1 88 ? -1.73 4.719 6.266 1 97.12 88 ILE B CA 1
ATOM 2176 C C . ILE B 1 88 ? -2.441 5.441 5.125 1 97.12 88 ILE B C 1
ATOM 2178 O O . ILE B 1 88 ? -2.543 6.668 5.125 1 97.12 88 ILE B O 1
ATOM 2182 N N . ILE B 1 89 ? -2.982 4.688 4.246 1 96.62 89 ILE B N 1
ATOM 2183 C CA . ILE B 1 89 ? -3.643 5.344 3.123 1 96.62 89 ILE B CA 1
ATOM 2184 C C . ILE B 1 89 ? -5.008 5.871 3.564 1 96.62 89 ILE B C 1
ATOM 2186 O O . ILE B 1 89 ? -5.672 6.594 2.818 1 96.62 89 ILE B O 1
ATOM 2190 N N . GLY B 1 90 ? -5.531 5.461 4.758 1 97.5 90 GLY B N 1
ATOM 2191 C CA . GLY B 1 90 ? -6.672 6.164 5.316 1 97.5 90 GLY B CA 1
ATOM 2192 C C . GLY B 1 90 ? -7.824 5.242 5.68 1 97.5 90 GLY B C 1
ATOM 2193 O O . GLY B 1 90 ? -8.945 5.703 5.914 1 97.5 90 GLY B O 1
ATOM 2194 N N . ILE B 1 91 ? -7.609 3.98 5.672 1 98.44 91 ILE B N 1
ATOM 2195 C CA . ILE B 1 91 ? -8.664 3.037 6.031 1 98.44 91 ILE B CA 1
ATOM 2196 C C . ILE B 1 91 ? -8.633 2.781 7.535 1 98.44 91 ILE B C 1
ATOM 2198 O O . ILE B 1 91 ? -7.574 2.518 8.109 1 98.44 91 ILE B O 1
ATOM 2202 N N . ALA B 1 92 ? -9.805 2.865 8.141 1 98.44 92 ALA B N 1
ATOM 2203 C CA . ALA B 1 92 ? -9.898 2.756 9.594 1 98.44 92 ALA B CA 1
ATOM 2204 C C . ALA B 1 92 ? -10.844 1.629 10 1 98.44 92 ALA B C 1
ATOM 2206 O O . ALA B 1 92 ? -11.812 1.336 9.297 1 98.44 92 ALA B O 1
ATOM 2207 N N . GLU B 1 93 ? -10.523 1.075 11.047 1 98 93 GLU B N 1
ATOM 2208 C CA . GLU B 1 93 ? -11.461 0.189 11.734 1 98 93 GLU B CA 1
ATOM 2209 C C . GLU B 1 93 ? -12.359 0.97 12.688 1 98 93 GLU B C 1
ATOM 2211 O O . GLU B 1 93 ? -11.977 2.027 13.188 1 98 93 GLU B O 1
ATOM 2216 N N . CYS B 1 94 ? -13.5 0.468 12.859 1 96.94 94 CYS B N 1
ATOM 2217 C CA . CYS B 1 94 ? -14.422 1.098 13.797 1 96.94 94 CYS B CA 1
ATOM 2218 C C . CYS B 1 94 ? -13.82 1.157 15.195 1 96.94 94 CYS B C 1
ATOM 2220 O O . CYS B 1 94 ? -13.281 0.165 15.68 1 96.94 94 CYS B O 1
ATOM 2222 N N . PRO B 1 95 ? -13.969 2.322 15.859 1 94.88 95 PRO B N 1
ATOM 2223 C CA . PRO B 1 95 ? -13.492 2.428 17.25 1 94.88 95 PRO B CA 1
ATOM 2224 C C . PRO B 1 95 ? -14.188 1.448 18.188 1 94.88 95 PRO B C 1
ATOM 2226 O O . PRO B 1 95 ? -13.664 1.142 19.266 1 94.88 95 PRO B O 1
ATOM 2229 N N . ASN B 1 96 ? -15.32 0.968 17.828 1 95.12 96 ASN B N 1
ATOM 2230 C CA . ASN B 1 96 ? -16.078 0.013 18.641 1 95.12 96 ASN B CA 1
ATOM 2231 C C . ASN B 1 96 ? -15.719 -1.427 18.281 1 95.12 96 ASN B C 1
ATOM 2233 O O . ASN B 1 96 ? -16.484 -2.348 18.547 1 95.12 96 ASN B O 1
ATOM 2237 N N . LYS B 1 97 ? -14.609 -1.548 17.625 1 95.75 97 LYS B N 1
ATOM 2238 C CA . LYS B 1 97 ? -14.164 -2.893 17.281 1 95.75 97 LYS B CA 1
ATOM 2239 C C . LYS B 1 97 ? -14.062 -3.779 18.516 1 95.75 97 LYS B C 1
ATOM 2241 O O . LYS B 1 97 ? -14.43 -4.957 18.484 1 95.75 97 LYS B O 1
ATOM 2246 N N . VAL B 1 98 ? -13.547 -3.16 19.562 1 93.56 98 VAL B N 1
ATOM 2247 C CA . VAL B 1 98 ? -13.367 -3.895 20.812 1 93.56 98 VAL B CA 1
ATOM 2248 C C . VAL B 1 98 ? -14.719 -4.414 21.312 1 93.56 98 VAL B C 1
ATOM 2250 O O . VAL B 1 98 ? -14.773 -5.375 22.078 1 93.56 98 VAL B O 1
ATOM 2253 N N . LEU B 1 99 ? -15.789 -3.77 20.953 1 93.69 99 LEU B N 1
ATOM 2254 C CA . LEU B 1 99 ? -17.125 -4.172 21.375 1 93.69 99 LEU B CA 1
ATOM 2255 C C . LEU B 1 99 ? -17.75 -5.129 20.359 1 93.69 99 LEU B C 1
ATOM 2257 O O . LEU B 1 99 ? -18.859 -5.637 20.562 1 93.69 99 LEU B O 1
ATOM 2261 N N . GLY B 1 100 ? -17.094 -5.297 19.25 1 94.69 100 GLY B N 1
ATOM 2262 C CA . GLY B 1 100 ? -17.531 -6.34 18.328 1 94.69 100 GLY B CA 1
ATOM 2263 C C . GLY B 1 100 ? -17.797 -5.832 16.922 1 94.69 100 GLY B C 1
ATOM 2264 O O . GLY B 1 100 ? -18.078 -6.621 16.016 1 94.69 100 GLY B O 1
ATOM 2265 N N . CYS B 1 101 ? -17.688 -4.488 16.672 1 96.25 101 CYS B N 1
ATOM 2266 C CA . CYS B 1 101 ? -17.953 -3.961 15.336 1 96.25 101 CYS B CA 1
ATOM 2267 C C . CYS B 1 101 ? -16.828 -4.328 14.375 1 96.25 101 CYS B C 1
ATOM 2269 O O . CYS B 1 101 ? -15.656 -4.062 14.648 1 96.25 101 CYS B O 1
ATOM 2271 N N . LYS B 1 102 ? -17.047 -4.824 13.219 1 96.19 102 LYS B N 1
ATOM 2272 C CA . LYS B 1 102 ? -16.047 -5.297 12.258 1 96.19 102 LYS B CA 1
ATOM 2273 C C . LYS B 1 102 ? -15.961 -4.359 11.062 1 96.19 102 LYS B C 1
ATOM 2275 O O . LYS B 1 102 ? -15.25 -4.645 10.094 1 96.19 102 LYS B O 1
ATOM 2280 N N . HIS B 1 103 ? -16.625 -3.254 11.203 1 96.44 103 HIS B N 1
ATOM 2281 C CA . HIS B 1 103 ? -16.719 -2.354 10.055 1 96.44 103 HIS B CA 1
ATOM 2282 C C . HIS B 1 103 ? -15.391 -1.657 9.797 1 96.44 103 HIS B C 1
ATOM 2284 O O . HIS B 1 103 ? -14.734 -1.197 10.727 1 96.44 103 HIS B O 1
ATOM 2290 N N . THR B 1 104 ? -14.93 -1.642 8.539 1 98.06 104 THR B N 1
ATOM 2291 C CA . THR B 1 104 ? -13.812 -0.83 8.055 1 98.06 104 THR B CA 1
ATOM 2292 C C . THR B 1 104 ? -14.312 0.266 7.121 1 98.06 104 THR B C 1
ATOM 2294 O O . THR B 1 104 ? -15.297 0.073 6.398 1 98.06 104 THR B O 1
ATOM 2297 N N . MET B 1 105 ? -13.68 1.403 7.164 1 98.12 105 MET B N 1
ATOM 2298 C CA . MET B 1 105 ? -14.148 2.561 6.406 1 98.12 105 MET B CA 1
ATOM 2299 C C . MET B 1 105 ? -13.031 3.58 6.227 1 98.12 105 MET B C 1
ATOM 2301 O O . MET B 1 105 ? -11.977 3.467 6.852 1 98.12 105 MET B O 1
ATOM 2305 N N . TRP B 1 106 ? -13.336 4.469 5.363 1 97.81 106 TRP B N 1
ATOM 2306 C CA . TRP B 1 106 ? -12.406 5.586 5.238 1 97.81 106 TRP B CA 1
ATOM 2307 C C . TRP B 1 106 ? -12.469 6.492 6.465 1 97.81 106 TRP B C 1
ATOM 2309 O O . TRP B 1 106 ? -13.531 6.645 7.074 1 97.81 106 TRP B O 1
ATOM 2319 N N . GLU B 1 107 ? -11.406 7.098 6.773 1 96.69 107 GLU B N 1
ATOM 2320 C CA . GLU B 1 107 ? -11.297 7.93 7.969 1 96.69 107 GLU B CA 1
ATOM 2321 C C . GLU B 1 107 ? -12.383 9 8 1 96.69 107 GLU B C 1
ATOM 2323 O O . GLU B 1 107 ? -12.953 9.281 9.055 1 96.69 107 GLU B O 1
ATOM 2328 N N . TRP B 1 108 ? -12.695 9.531 6.855 1 96 108 TRP B N 1
ATOM 2329 C CA . TRP B 1 108 ? -13.648 10.641 6.801 1 96 108 TRP B CA 1
ATOM 2330 C C . TRP B 1 108 ? -15.078 10.133 6.922 1 96 108 TRP B C 1
ATOM 2332 O O . TRP B 1 108 ? -16.031 10.922 6.926 1 96 108 TRP B O 1
ATOM 2342 N N . GLU B 1 109 ? -15.234 8.891 7.043 1 95.62 109 GLU B N 1
ATOM 2343 C CA . GLU B 1 109 ? -16.562 8.297 7.203 1 95.62 109 GLU B CA 1
ATOM 2344 C C . GLU B 1 109 ? -16.781 7.832 8.641 1 95.62 109 GLU B C 1
ATOM 2346 O O . GLU B 1 109 ? -17.875 7.395 8.992 1 95.62 109 GLU B O 1
ATOM 2351 N N . VAL B 1 110 ? -15.805 7.93 9.477 1 96.25 110 VAL B N 1
ATOM 2352 C CA . VAL B 1 110 ? -15.836 7.332 10.805 1 96.25 110 VAL B CA 1
ATOM 2353 C C . VAL B 1 110 ? -16.938 7.984 11.641 1 96.25 110 VAL B C 1
ATOM 2355 O O . VAL B 1 110 ? -17.734 7.289 12.273 1 96.25 110 VAL B O 1
ATOM 2358 N N . GLU B 1 111 ? -16.969 9.281 11.609 1 92.94 111 GLU B N 1
ATOM 2359 C CA . GLU B 1 111 ? -17.969 9.977 12.414 1 92.94 111 GLU B CA 1
ATOM 2360 C C . GLU B 1 111 ? -19.375 9.562 12.023 1 92.94 111 GLU B C 1
ATOM 2362 O O . GLU B 1 111 ? -20.219 9.328 12.891 1 92.94 111 GLU B O 1
ATOM 2367 N N . ASP B 1 112 ? -19.625 9.531 10.781 1 93.81 112 ASP B N 1
ATOM 2368 C CA . ASP B 1 112 ? -20.938 9.109 10.297 1 93.81 112 ASP B CA 1
ATOM 2369 C C . ASP B 1 112 ? -21.25 7.676 10.734 1 93.81 112 ASP B C 1
ATOM 2371 O O . ASP B 1 112 ? -22.359 7.375 11.148 1 93.81 112 ASP B O 1
ATOM 2375 N N . HIS B 1 113 ? -20.281 6.785 10.625 1 95.69 113 HIS B N 1
ATOM 2376 C CA . HIS B 1 113 ? -20.484 5.41 11.062 1 95.69 113 HIS B CA 1
ATOM 2377 C C . HIS B 1 113 ? -20.812 5.348 12.555 1 95.69 113 HIS B C 1
ATOM 2379 O O . HIS B 1 113 ? -21.719 4.613 12.961 1 95.69 113 HIS B O 1
ATOM 2385 N N . LEU B 1 114 ? -20.172 6.098 13.328 1 93.5 114 LEU B N 1
ATOM 2386 C CA . LEU B 1 114 ? -20.328 6.035 14.773 1 93.5 114 LEU B CA 1
ATOM 2387 C C . LEU B 1 114 ? -21.734 6.469 15.18 1 93.5 114 LEU B C 1
ATOM 2389 O O . LEU B 1 114 ? -22.281 5.988 16.188 1 93.5 114 LEU B O 1
ATOM 2393 N N . ARG B 1 115 ? -22.344 7.375 14.438 1 91.94 115 ARG B N 1
ATOM 2394 C CA . ARG B 1 115 ? -23.703 7.828 14.703 1 91.94 115 ARG B CA 1
ATOM 2395 C C . ARG B 1 115 ? -24.703 6.684 14.562 1 91.94 115 ARG B C 1
ATOM 2397 O O . ARG B 1 115 ? -25.719 6.652 15.242 1 91.94 115 ARG B O 1
ATOM 2404 N N . ALA B 1 116 ? -24.359 5.73 13.797 1 92.25 116 ALA B N 1
ATOM 2405 C CA . ALA B 1 116 ? -25.312 4.668 13.477 1 92.25 116 ALA B CA 1
ATOM 2406 C C . ALA B 1 116 ? -24.766 3.301 13.883 1 92.25 116 ALA B C 1
ATOM 2408 O O . ALA B 1 116 ? -25.344 2.268 13.555 1 92.25 116 ALA B O 1
ATOM 2409 N N . CYS B 1 117 ? -23.594 3.221 14.562 1 94.5 117 CYS B N 1
ATOM 2410 C CA . CYS B 1 117 ? -22.953 1.951 14.867 1 94.5 117 CYS B CA 1
ATOM 2411 C C . CYS B 1 117 ? -23.75 1.167 15.898 1 94.5 117 CYS B C 1
ATOM 2413 O O . CYS B 1 117 ? -24.078 1.688 16.969 1 94.5 117 CYS B O 1
ATOM 2415 N N . ASP B 1 118 ? -24.031 -0.061 15.617 1 92.62 118 ASP B N 1
ATOM 2416 C CA . ASP B 1 118 ? -24.828 -0.939 16.469 1 92.62 118 ASP B CA 1
ATOM 2417 C C . ASP B 1 118 ? -24.094 -1.257 17.766 1 92.62 118 ASP B C 1
ATOM 2419 O O . ASP B 1 118 ? -24.688 -1.768 18.719 1 92.62 118 ASP B O 1
ATOM 2423 N N . TYR B 1 119 ? -22.875 -0.941 17.797 1 93.5 119 TYR B N 1
ATOM 2424 C CA . TYR B 1 119 ? -22.062 -1.312 18.953 1 93.5 119 TYR B CA 1
ATOM 2425 C C . TYR B 1 119 ? -21.781 -0.101 19.828 1 93.5 119 TYR B C 1
ATOM 2427 O O . TYR B 1 119 ? -20.953 -0.167 20.734 1 93.5 119 TYR B O 1
ATOM 2435 N N . LYS B 1 120 ? -22.438 1.007 19.422 1 82.88 120 LYS B N 1
ATOM 2436 C CA . LYS B 1 120 ? -22.266 2.211 20.234 1 82.88 120 LYS B CA 1
ATOM 2437 C C . LYS B 1 120 ? -22.719 1.975 21.672 1 82.88 120 LYS B C 1
ATOM 2439 O O . LYS B 1 120 ? -23.734 1.299 21.906 1 82.88 120 LYS B O 1
ATOM 2444 N N . LYS B 1 121 ? -21.75 2.309 22.562 1 70.19 121 LYS B N 1
ATOM 2445 C CA . LYS B 1 121 ? -22.156 2.18 23.953 1 70.19 121 LYS B CA 1
ATOM 2446 C C . LYS B 1 121 ? -23.422 2.996 24.25 1 70.19 121 LYS B C 1
ATOM 2448 O O . LYS B 1 121 ? -23.516 4.156 23.844 1 70.19 121 LYS B O 1
ATOM 2453 N N . ARG B 1 122 ? -24.422 2.445 24.078 1 60.19 122 ARG B N 1
ATOM 2454 C CA . ARG B 1 122 ? -25.625 3.123 24.562 1 60.19 122 ARG B CA 1
ATOM 2455 C C . ARG B 1 122 ? -25.484 3.549 26.016 1 60.19 122 ARG B C 1
ATOM 2457 O O . ARG B 1 122 ? -25.172 2.725 26.875 1 60.19 122 ARG B O 1
ATOM 2464 N N . CYS B 1 123 ? -24.703 4.676 26.156 1 54.31 123 CYS B N 1
ATOM 2465 C CA . CYS B 1 123 ? -24.688 5.113 27.547 1 54.31 123 CYS B CA 1
ATOM 2466 C C . CYS B 1 123 ? -26.094 5.082 28.141 1 54.31 123 CYS B C 1
ATOM 2468 O O . CYS B 1 123 ? -27.047 5.531 27.5 1 54.31 123 CYS B O 1
ATOM 2470 N N . SER B 1 124 ? -26.422 4.059 28.734 1 51.69 124 SER B N 1
ATOM 2471 C CA . SER B 1 124 ? -27.719 4.086 29.391 1 51.69 124 SER B CA 1
ATOM 2472 C C . SER B 1 124 ? -28.078 5.504 29.828 1 51.69 124 SER B C 1
ATOM 2474 O O . SER B 1 124 ? -29.141 6.02 29.438 1 51.69 124 SER B O 1
ATOM 2476 N N . GLY B 1 125 ? -27.891 5.871 31.281 1 47.56 125 GLY B N 1
ATOM 2477 C CA . GLY B 1 125 ? -28.359 7.035 32.031 1 47.56 125 GLY B CA 1
ATOM 2478 C C . GLY B 1 125 ? -27.828 8.344 31.469 1 47.56 125 GLY B C 1
ATOM 2479 O O . GLY B 1 125 ? -27.219 8.375 30.406 1 47.56 125 GLY B O 1
ATOM 2480 N N . ILE B 1 126 ? -27.578 9.516 32.406 1 45.44 126 ILE B N 1
ATOM 2481 C CA . ILE B 1 126 ? -27.312 10.945 32.312 1 45.44 126 ILE B CA 1
ATOM 2482 C C . ILE B 1 126 ? -25.984 11.172 31.594 1 45.44 126 ILE B C 1
ATOM 2484 O O . ILE B 1 126 ? -25.625 12.312 31.281 1 45.44 126 ILE B O 1
ATOM 2488 N N . MET B 1 127 ? -24.9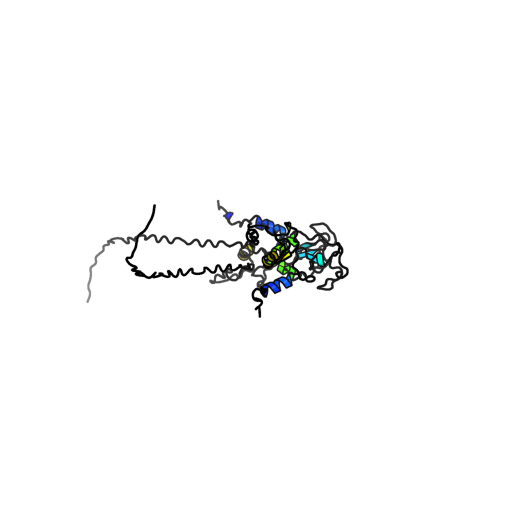53 10.297 31.641 1 43.34 127 MET B N 1
ATOM 2489 C CA . MET B 1 127 ? -23.609 10.75 31.266 1 43.34 127 MET B CA 1
ATOM 2490 C C . MET B 1 127 ? -23.422 10.641 29.75 1 43.34 127 MET B C 1
ATOM 2492 O O . MET B 1 127 ? -23.688 9.602 29.156 1 43.34 127 MET B O 1
ATOM 2496 N N . VAL B 1 128 ? -23.562 11.688 29.016 1 43.38 128 VAL B N 1
ATOM 2497 C CA . VAL B 1 128 ? -23.234 11.961 27.625 1 43.38 128 VAL B CA 1
ATOM 2498 C C . VAL B 1 128 ? -21.922 11.281 27.25 1 43.38 128 VAL B C 1
ATOM 2500 O O . VAL B 1 128 ? -20.875 11.578 27.828 1 43.38 128 VAL B O 1
ATOM 2503 N N . CYS B 1 129 ? -21.797 10.047 27.016 1 49.38 129 CYS B N 1
ATOM 2504 C CA . CYS B 1 129 ? -20.625 9.367 26.5 1 49.38 129 CYS B CA 1
ATOM 2505 C C . CYS B 1 129 ? -20.125 10.031 25.219 1 49.38 129 CYS B C 1
ATOM 2507 O O . CYS B 1 129 ? -20.766 9.938 24.172 1 49.38 129 CYS B O 1
ATOM 2509 N N . SER B 1 130 ? -19.75 11.258 25.312 1 43.56 130 SER B N 1
ATOM 2510 C CA . SER B 1 130 ? -19.172 11.969 24.172 1 43.56 130 SER B CA 1
ATOM 2511 C C . SER B 1 130 ? -18.062 11.156 23.531 1 43.56 130 SER B C 1
ATOM 2513 O O . SER B 1 130 ? -17.078 10.805 24.188 1 43.56 130 SER B O 1
ATOM 2515 N N . TYR B 1 131 ? -18.344 10.32 22.719 1 42.53 131 TYR B N 1
ATOM 2516 C CA . TYR B 1 131 ? -17.375 9.664 21.859 1 42.53 131 TYR B CA 1
ATOM 2517 C C . TYR B 1 131 ? -16.281 10.625 21.422 1 42.53 131 TYR B C 1
ATOM 2519 O O . TYR B 1 131 ? -15.289 10.219 20.812 1 42.53 131 TYR B O 1
ATOM 2527 N N . ASN B 1 132 ? -16.516 11.992 21.625 1 43.03 132 ASN B N 1
ATOM 2528 C CA . ASN B 1 132 ? -15.617 12.898 20.922 1 43.03 132 ASN B CA 1
ATOM 2529 C C . ASN B 1 132 ? -14.172 12.672 21.328 1 43.03 132 ASN B C 1
ATOM 2531 O O . ASN B 1 132 ? -13.25 13.125 20.641 1 43.03 132 ASN B O 1
ATOM 2535 N N . GLN B 1 133 ? -13.82 12.273 22.562 1 39.38 133 GLN B N 1
ATOM 2536 C CA . GLN B 1 133 ? -12.484 12.625 23.031 1 39.38 133 GLN B CA 1
ATOM 2537 C C . GLN B 1 133 ? -11.422 11.719 22.406 1 39.38 133 GLN B C 1
ATOM 2539 O O . GLN B 1 133 ? -10.281 12.141 22.203 1 39.38 133 GLN B O 1
ATOM 2544 N N . LEU B 1 134 ? -11.625 10.391 22.25 1 41.31 134 LEU B N 1
ATOM 2545 C CA . LEU B 1 134 ? -10.422 9.57 22.172 1 41.31 134 LEU B CA 1
ATOM 2546 C C . LEU B 1 134 ? -9.977 9.398 20.719 1 41.31 134 LEU B C 1
ATOM 2548 O O . LEU B 1 134 ? -8.945 8.773 20.453 1 41.31 134 LEU B O 1
ATOM 2552 N N . TYR B 1 135 ? -10.898 9.656 19.891 1 41.41 135 TYR B N 1
ATOM 2553 C CA . TYR B 1 135 ? -10.328 9.367 18.578 1 41.41 135 TYR B CA 1
ATOM 2554 C C . TYR B 1 135 ? -9.406 10.5 18.125 1 41.41 135 TYR B C 1
ATOM 2556 O O . TYR B 1 135 ? -9.852 11.625 17.906 1 41.41 135 TYR B O 1
ATOM 2564 N N . THR B 1 136 ? -8.109 10.586 18.484 1 42.66 136 THR B N 1
ATOM 2565 C CA . THR B 1 136 ? -7.145 11.469 17.828 1 42.66 136 THR B CA 1
ATOM 2566 C C . THR B 1 136 ? -6.875 11.016 16.391 1 42.66 136 THR B C 1
ATOM 2568 O O . THR B 1 136 ? -6.492 9.859 16.172 1 42.66 136 THR B O 1
ATOM 2571 N N . PRO B 1 137 ? -7.52 11.602 15.555 1 40.5 137 PRO B N 1
ATOM 2572 C CA . PRO B 1 137 ? -7.121 11.273 14.188 1 40.5 137 PRO B CA 1
ATOM 2573 C C . PRO B 1 137 ? -5.609 11.117 14.031 1 40.5 137 PRO B C 1
ATOM 2575 O O . PRO B 1 137 ? -4.844 11.844 14.68 1 40.5 137 PRO B O 1
ATOM 2578 N N . ARG B 1 138 ? -5.105 10.055 13.906 1 39.12 138 ARG B N 1
ATOM 2579 C CA . ARG B 1 138 ? -3.686 9.859 13.625 1 39.12 138 ARG B CA 1
ATOM 2580 C C . ARG B 1 138 ? -3.127 11 12.781 1 39.12 138 ARG B C 1
ATOM 2582 O O . ARG B 1 138 ? -3.605 11.258 11.68 1 39.12 138 ARG B O 1
ATOM 2589 N N . HIS B 1 139 ? -2.654 12.055 13.453 1 36.19 139 HIS B N 1
ATOM 2590 C CA . HIS B 1 139 ? -1.896 13.141 12.844 1 36.19 139 HIS B CA 1
ATOM 2591 C C . HIS B 1 139 ? -0.823 12.602 11.898 1 36.19 139 HIS B C 1
ATOM 2593 O O . HIS B 1 139 ? -0.124 11.641 12.234 1 36.19 139 HIS B O 1
ATOM 2599 N N . ARG B 1 140 ? -1.124 12.594 10.742 1 36.78 140 ARG B N 1
ATOM 2600 C CA . ARG B 1 140 ? 0.019 12.461 9.844 1 36.78 140 ARG B CA 1
ATOM 2601 C C . ARG B 1 140 ? 1.2 13.289 10.328 1 36.78 140 ARG B C 1
ATOM 2603 O O . ARG B 1 140 ? 1.041 14.461 10.68 1 36.78 140 ARG B O 1
ATOM 2610 N N . ILE B 1 141 ? 2.1 12.695 11.062 1 34.03 141 ILE B N 1
ATOM 2611 C CA . ILE B 1 141 ? 3.316 13.422 11.414 1 34.03 141 ILE B CA 1
ATOM 2612 C C . ILE B 1 141 ? 3.658 14.414 10.305 1 34.03 141 ILE B C 1
ATOM 2614 O O . ILE B 1 141 ? 4.008 14.023 9.195 1 34.03 141 ILE B O 1
ATOM 2618 N N . VAL B 1 142 ? 2.83 15.414 10.141 1 32.31 142 VAL B N 1
ATOM 2619 C CA . VAL B 1 142 ? 3.387 16.562 9.43 1 32.31 142 VAL B CA 1
ATOM 2620 C C . VAL B 1 142 ? 4.59 17.109 10.195 1 32.31 142 VAL B C 1
ATOM 2622 O O . VAL B 1 142 ? 4.457 17.547 11.344 1 32.31 142 VAL B O 1
ATOM 2625 N N . LEU B 1 143 ? 5.695 16.516 10 1 31.06 143 LEU B N 1
ATOM 2626 C CA . LEU B 1 143 ? 6.883 17.172 10.539 1 31.06 143 LEU B CA 1
ATOM 2627 C C . LEU B 1 143 ? 6.863 18.672 10.25 1 31.06 143 LEU B C 1
ATOM 2629 O O . LEU B 1 143 ? 6.902 19.078 9.086 1 31.06 143 LEU B O 1
ATOM 2633 N N . LYS B 1 144 ? 6 19.359 10.945 1 32.44 144 LYS B N 1
ATOM 2634 C CA . LYS B 1 144 ? 6.094 20.828 10.953 1 32.44 144 LYS B CA 1
ATOM 2635 C C . LYS B 1 144 ? 7.547 21.281 11.07 1 32.44 144 LYS B C 1
ATOM 2637 O O . LYS B 1 144 ? 8.266 20.859 11.977 1 32.44 144 LYS B O 1
ATOM 2642 N N . SER B 1 145 ? 8.109 21.547 9.883 1 31.19 145 SER B N 1
ATOM 2643 C CA . SER B 1 145 ? 9.305 22.391 9.977 1 31.19 145 SER B CA 1
ATOM 2644 C C . SER B 1 145 ? 9.07 23.594 10.875 1 31.19 145 SER B C 1
ATOM 2646 O O . SER B 1 145 ? 8.086 24.312 10.703 1 31.19 145 SER B O 1
ATOM 2648 N N . LYS B 1 146 ? 9.219 23.469 12.18 1 31.84 146 LYS B N 1
ATOM 2649 C CA . LYS B 1 146 ? 9.312 24.625 13.07 1 31.84 146 LYS B CA 1
ATOM 2650 C C . LYS B 1 146 ? 10.117 25.75 12.43 1 31.84 146 LYS B C 1
ATOM 2652 O O . LYS B 1 146 ? 11.328 25.609 12.227 1 31.84 146 LYS B O 1
ATOM 2657 N N . SER B 1 147 ? 9.609 26.406 11.352 1 29.77 147 SER B N 1
ATOM 2658 C CA . SER B 1 147 ? 10.25 27.688 11.078 1 29.77 147 SER B CA 1
ATOM 2659 C C . SER B 1 147 ? 10.336 28.531 12.344 1 29.77 147 SER B C 1
ATOM 2661 O O . SER B 1 147 ? 9.312 28.984 12.875 1 29.77 147 SER B O 1
ATOM 2663 N N . SER B 1 148 ? 11.188 28.25 13.312 1 30.42 148 SER B N 1
ATOM 2664 C CA . SER B 1 148 ? 11.594 29.203 14.336 1 30.42 148 SER B CA 1
ATOM 2665 C C . SER B 1 148 ? 11.898 30.562 13.727 1 30.42 148 SER B C 1
ATOM 2667 O O . SER B 1 148 ? 12.914 30.734 13.047 1 30.42 148 SER B O 1
ATOM 2669 N N . GLU B 1 149 ? 10.891 31.25 13.195 1 30.97 149 GLU B N 1
ATOM 2670 C CA . GLU B 1 149 ? 11.102 32.688 12.984 1 30.97 149 GLU B CA 1
ATOM 2671 C C . GLU B 1 149 ? 11.656 33.344 14.242 1 30.97 149 GLU B C 1
ATOM 2673 O O . GLU B 1 149 ? 10.977 33.406 15.266 1 30.97 149 GLU B O 1
ATOM 2678 N N . SER B 1 150 ? 12.953 33.094 14.57 1 30.91 150 SER B N 1
ATOM 2679 C CA . SER B 1 150 ? 13.695 33.938 15.508 1 30.91 150 SER B CA 1
ATOM 2680 C C . SER B 1 150 ? 13.453 35.438 15.25 1 30.91 150 SER B C 1
ATOM 2682 O O . SER B 1 150 ? 13.805 35.938 14.188 1 30.91 150 SER B O 1
ATOM 2684 N N . LYS B 1 151 ? 12.281 36 15.547 1 29.2 151 LYS B N 1
ATOM 2685 C CA . LYS B 1 151 ? 12.07 37.469 15.664 1 29.2 151 LYS B CA 1
ATOM 2686 C C . LYS B 1 151 ? 13.211 38.125 16.438 1 29.2 151 LYS B C 1
ATOM 2688 O O . LYS B 1 151 ? 13.422 37.812 17.625 1 29.2 151 LYS B O 1
ATOM 2693 N N . ASP B 1 152 ? 14.383 38.375 15.773 1 28.81 152 ASP B N 1
ATOM 2694 C CA . ASP B 1 152 ? 15.492 39.219 16.188 1 28.81 152 ASP B CA 1
ATOM 2695 C C . ASP B 1 152 ? 15 40.5 16.875 1 28.81 152 ASP B C 1
ATOM 2697 O O . ASP B 1 152 ? 14.164 41.219 16.328 1 28.81 152 ASP B O 1
ATOM 2701 N N . ARG B 1 153 ? 14.883 40.531 18.203 1 27.25 153 ARG B N 1
ATOM 2702 C CA . ARG B 1 153 ? 14.766 41.656 19.109 1 27.25 153 ARG B CA 1
ATOM 2703 C C . ARG B 1 153 ? 15.695 42.812 18.703 1 27.25 153 ARG B C 1
ATOM 2705 O O . ARG B 1 153 ? 16.922 42.625 18.703 1 27.25 153 ARG B O 1
ATOM 2712 N N . LYS B 1 154 ? 15.328 43.594 17.641 1 28.61 154 LYS B N 1
ATOM 2713 C CA . LYS B 1 154 ? 15.992 44.844 17.266 1 28.61 154 LYS B CA 1
ATOM 2714 C C . LYS B 1 154 ? 16.234 45.719 18.5 1 28.61 154 LYS B C 1
ATOM 2716 O O . LYS B 1 154 ? 15.305 46.406 18.969 1 28.61 154 LYS B O 1
ATOM 2721 N N . LYS B 1 155 ? 16.938 45.281 19.594 1 28.08 155 LYS B N 1
ATOM 2722 C CA . LYS B 1 155 ? 17.359 46.281 20.562 1 28.08 155 LYS B CA 1
ATOM 2723 C C . LYS B 1 155 ? 18.172 47.406 19.906 1 28.08 155 LYS B C 1
ATOM 2725 O O . LYS B 1 155 ? 19.234 47.156 19.344 1 28.08 155 LYS B O 1
ATOM 2730 N N . LYS B 1 156 ? 17.5 48.438 19.328 1 28.12 156 LYS B N 1
ATOM 2731 C CA . LYS B 1 156 ? 17.984 49.719 18.844 1 28.12 156 LYS B CA 1
ATOM 2732 C C . LYS B 1 156 ? 18.922 50.375 19.875 1 28.12 156 LYS B C 1
ATOM 2734 O O . LYS B 1 156 ? 18.469 50.875 20.906 1 28.12 156 LYS B O 1
ATOM 2739 N N . LYS B 1 157 ? 20.125 49.812 20.266 1 26.2 157 LYS B N 1
ATOM 2740 C CA . LYS B 1 157 ? 21.078 50.562 21.078 1 26.2 157 LYS B CA 1
ATOM 2741 C C . LYS B 1 157 ? 21.5 51.844 20.391 1 26.2 157 LYS B C 1
ATOM 2743 O O . LYS B 1 157 ? 21.953 51.844 19.25 1 26.2 157 LYS B O 1
ATOM 2748 N N . GLU B 1 158 ? 20.953 53.031 20.734 1 25.06 158 GLU B N 1
ATOM 2749 C CA . GLU B 1 158 ? 21.172 54.469 20.516 1 25.06 158 GLU B CA 1
ATOM 2750 C C . GLU B 1 158 ? 22.641 54.844 20.688 1 25.06 158 GLU B C 1
ATOM 2752 O O . GLU B 1 158 ? 23.125 54.969 21.812 1 25.06 158 GLU B O 1
ATOM 2757 N N . VAL B 1 159 ? 23.641 54.062 20.203 1 21.64 159 VAL B N 1
ATOM 2758 C CA . VAL B 1 159 ? 25 54.5 20.562 1 21.64 159 VAL B CA 1
ATOM 2759 C C . VAL B 1 159 ? 25.266 55.906 20.031 1 21.64 159 VAL B C 1
ATOM 2761 O O . VAL B 1 159 ? 25.016 56.188 18.859 1 21.64 159 VAL B O 1
ATOM 2764 N N . VAL B 1 160 ? 25.484 56.938 20.875 1 23.28 160 VAL B N 1
ATOM 2765 C CA . VAL B 1 160 ? 25.781 58.375 20.938 1 23.28 160 VAL B CA 1
ATOM 2766 C C . VAL B 1 160 ? 27.078 58.688 20.203 1 23.28 160 VAL B C 1
ATOM 2768 O O . VAL B 1 160 ? 28.141 58.125 20.516 1 23.28 160 VAL B O 1
ATOM 2771 N N . GLY B 1 161 ? 27.125 58.688 18.797 1 19.73 161 GLY B N 1
ATOM 2772 C CA . GLY B 1 161 ? 28.312 58.938 17.984 1 19.73 161 GLY B CA 1
ATOM 2773 C C . GLY B 1 161 ? 29.031 60.25 18.359 1 19.73 161 GLY B C 1
ATOM 2774 O O . GLY B 1 161 ? 28.5 61.344 18.125 1 19.73 161 GLY B O 1
ATOM 2775 N N . GLN B 1 162 ? 29.672 60.5 19.484 1 20.98 162 GLN B N 1
ATOM 2776 C CA . GLN B 1 162 ? 30.406 61.719 19.859 1 20.98 162 GLN B CA 1
ATOM 2777 C C . GLN B 1 162 ? 31.516 62 18.875 1 20.98 162 GLN B C 1
ATOM 2779 O O . GLN B 1 162 ? 32.438 61.219 18.703 1 20.98 162 GLN B O 1
ATOM 2784 N N . GLN B 1 163 ? 31.297 62.625 17.734 1 20.88 163 GLN B N 1
ATOM 2785 C CA . GLN B 1 163 ? 32.25 62.938 16.672 1 20.88 163 GLN B CA 1
ATOM 2786 C C . GLN B 1 163 ? 33.344 63.906 17.141 1 20.88 163 GLN B C 1
ATOM 2788 O O . GLN B 1 163 ? 33.094 65.125 17.203 1 20.88 163 GLN B O 1
ATOM 2793 N N . PRO B 1 164 ? 34.094 63.906 18.172 1 22.45 164 PRO B N 1
ATOM 2794 C CA . PRO B 1 164 ? 34.719 65.125 18.562 1 22.45 164 PRO B CA 1
ATOM 2795 C C . PRO B 1 164 ? 35.875 65.562 17.609 1 22.45 164 PRO B C 1
ATOM 2797 O O . PRO B 1 164 ? 36.281 66.688 17.594 1 22.45 164 PRO B O 1
ATOM 2800 N N . ARG B 1 165 ? 36.406 64.875 16.578 1 20.84 165 ARG B N 1
ATOM 2801 C CA . ARG B 1 165 ? 37.844 64.938 16.594 1 20.84 165 ARG B CA 1
ATOM 2802 C C . ARG B 1 165 ? 38.375 66.312 16.422 1 20.84 165 ARG B C 1
ATOM 2804 O O . ARG B 1 165 ? 37.656 67.188 15.938 1 20.84 165 ARG B O 1
ATOM 2811 N N . ARG B 1 166 ? 39.844 66.5 16.219 1 19.7 166 ARG B N 1
ATOM 2812 C CA . ARG B 1 166 ? 41.094 67.188 16.594 1 19.7 166 ARG B CA 1
ATOM 2813 C C . ARG B 1 166 ? 41.375 68.375 15.68 1 19.7 166 ARG B C 1
ATOM 2815 O O . ARG B 1 166 ? 40.906 68.375 14.539 1 19.7 166 ARG B O 1
ATOM 2822 N N . SER B 1 167 ? 42.156 69.375 16.156 1 23.34 167 SER B N 1
ATOM 2823 C CA . SER B 1 167 ? 42.812 70.688 16.062 1 23.34 167 SER B CA 1
ATOM 2824 C C . SER B 1 167 ? 43.906 70.688 15.008 1 23.34 167 SER B C 1
ATOM 2826 O O . SER B 1 167 ? 44.688 71.688 14.914 1 23.34 167 SER B O 1
ATOM 2828 N N . VAL B 1 168 ? 43.781 70.062 13.93 1 19.06 168 VAL B N 1
ATOM 2829 C CA . VAL B 1 168 ? 45.094 69.938 13.336 1 19.06 168 VAL B CA 1
ATOM 2830 C C . VAL B 1 168 ? 45.719 71.312 13.117 1 19.06 168 VAL B C 1
ATOM 2832 O O . VAL B 1 168 ? 45 72.312 12.844 1 19.06 168 VAL B O 1
ATOM 2835 N N . ARG B 1 169 ? 47.031 71.562 13.32 1 18.33 169 ARG B N 1
ATOM 2836 C CA . ARG B 1 169 ? 48.188 72.375 13.617 1 18.33 169 ARG B CA 1
ATOM 2837 C C . ARG B 1 169 ? 48.594 73.188 12.406 1 18.33 169 ARG B C 1
ATOM 2839 O O . ARG B 1 169 ? 48.875 74.438 12.547 1 18.33 169 ARG B O 1
ATOM 2846 N N . LEU B 1 170 ? 49.156 72.625 11.281 1 19.25 170 LEU B N 1
ATOM 2847 C CA . LEU B 1 170 ? 50.562 72.938 11.047 1 19.25 170 LEU B CA 1
ATOM 2848 C C . LEU B 1 170 ? 50.719 74.312 10.352 1 19.25 170 LEU B C 1
ATOM 2850 O O . LEU B 1 170 ? 49.781 74.75 9.688 1 19.25 170 LEU B O 1
ATOM 2854 N N . MET B 1 171 ? 52.031 74.625 9.844 1 18.83 171 MET B N 1
ATOM 2855 C CA . MET B 1 171 ? 53.125 75.562 9.953 1 18.83 171 MET B CA 1
ATOM 2856 C C . MET B 1 171 ? 53.094 76.562 8.828 1 18.83 171 MET B C 1
ATOM 2858 O O . MET B 1 171 ? 53.156 77.812 9.078 1 18.83 171 MET B O 1
ATOM 2862 N N . ARG B 1 172 ? 53.656 76.25 7.57 1 18.14 172 ARG B N 1
ATOM 2863 C CA . ARG B 1 172 ? 55 76.75 7.172 1 18.14 172 ARG B CA 1
ATOM 2864 C C . ARG B 1 172 ? 54.875 78.062 6.441 1 18.14 172 ARG B C 1
ATOM 2866 O O . ARG B 1 172 ? 53.812 78.438 5.973 1 18.14 172 ARG B O 1
ATOM 2873 N N . ARG B 1 173 ? 55.938 78.375 5.516 1 18.44 173 ARG B N 1
ATOM 2874 C CA . ARG B 1 173 ? 57.125 79.188 5.301 1 18.44 173 ARG B CA 1
ATOM 2875 C C . ARG B 1 173 ? 56.781 80.312 4.332 1 18.44 173 ARG B C 1
ATOM 2877 O O . ARG B 1 173 ? 55.781 80.312 3.635 1 18.44 173 ARG B O 1
ATOM 2884 N N . ALA B 1 174 ? 57.844 80.75 3.416 1 18.5 174 ALA B N 1
ATOM 2885 C CA . ALA B 1 174 ? 58.875 81.75 3.191 1 18.5 174 ALA B CA 1
ATOM 2886 C C . ALA B 1 174 ? 58.531 82.625 1.982 1 18.5 174 ALA B C 1
ATOM 2888 O O . ALA B 1 174 ? 58.562 83.875 2.062 1 18.5 174 ALA B O 1
ATOM 2889 N N . ALA B 1 175 ? 59.062 82.188 0.766 1 20.3 175 ALA B N 1
ATOM 2890 C CA . ALA B 1 175 ? 60.125 82.938 0.071 1 20.3 175 ALA B CA 1
ATOM 2891 C C . ALA B 1 175 ? 59.562 84.062 -0.79 1 20.3 175 ALA B C 1
ATOM 2893 O O . ALA B 1 175 ? 58.375 84 -1.165 1 20.3 175 ALA B O 1
ATOM 2894 N N . GLN B 1 176 ? 60.469 84.812 -1.43 1 20.2 176 GLN B N 1
ATOM 2895 C CA . GLN B 1 176 ? 61.156 86 -1.791 1 20.2 176 GLN B CA 1
ATOM 2896 C C . GLN B 1 176 ? 60.531 86.625 -3.041 1 20.2 176 GLN B C 1
ATOM 2898 O O . GLN B 1 176 ? 60.188 87.812 -3.045 1 20.2 176 GLN B O 1
ATOM 2903 N N . ARG B 1 177 ? 61.156 86.312 -4.203 1 19.2 177 ARG B N 1
ATOM 2904 C CA . ARG B 1 177 ? 62.125 87.125 -4.957 1 19.2 177 ARG B CA 1
ATOM 2905 C C . ARG B 1 177 ? 61.438 87.938 -6.031 1 19.2 177 ARG B C 1
ATOM 2907 O O . ARG B 1 177 ? 60.281 87.688 -6.363 1 19.2 177 ARG B O 1
ATOM 2914 N N . SER B 1 178 ? 62 87.875 -7.203 1 21.5 178 SER B N 1
ATOM 2915 C CA . SER B 1 178 ? 62.781 88.75 -8.055 1 21.5 178 SER B CA 1
ATOM 2916 C C . SER B 1 178 ? 61.875 89.562 -9.016 1 21.5 178 SER B C 1
ATOM 2918 O O . SER B 1 178 ? 60.688 89.25 -9.156 1 21.5 178 SER B O 1
ATOM 2920 N N . GLN B 1 179 ? 62.469 89.75 -10.305 1 21.02 179 GLN B N 1
ATOM 2921 C CA . GLN B 1 179 ? 63.031 90.812 -11.164 1 21.02 179 GLN B CA 1
ATOM 2922 C C . GLN B 1 179 ? 61.969 91.312 -12.148 1 21.02 179 GLN B C 1
ATOM 2924 O O . GLN B 1 179 ? 61.75 92.562 -12.242 1 21.02 179 GLN B O 1
ATOM 2929 N N . GLN B 1 180 ? 62.031 90.812 -13.469 1 23.47 180 GLN B N 1
ATOM 2930 C CA . GLN B 1 180 ? 62.656 91.375 -14.656 1 23.47 180 GLN B CA 1
ATOM 2931 C C . GLN B 1 180 ? 61.656 92.188 -15.453 1 23.47 180 GLN B C 1
ATOM 2933 O O . GLN B 1 180 ? 60.469 91.875 -15.5 1 23.47 180 GLN B O 1
ATOM 2938 N N . PRO B 1 181 ? 62.188 92.812 -16.891 1 32.75 181 PRO B N 1
ATOM 2939 C CA . PRO B 1 181 ? 61.688 93.875 -17.734 1 32.75 181 PRO B CA 1
ATOM 2940 C C . PRO B 1 181 ? 60.281 93.688 -18.219 1 32.75 181 PRO B C 1
ATOM 2942 O O . PRO B 1 181 ? 59.812 92.5 -18.312 1 32.75 181 PRO B O 1
#

Foldseek 3Di:
DPPPCPVPPPPDDPVRVVLQCVQAFPQVSAQDLAWFAFQVGDIHHLVVQDDPQAGDPVPQAPPVPRHGNRGDGGRDDRDPVSSVVSVVSAKDAAPLVVQPGGDIHGNVCNVVCQVPPPSNPPPPDDDPPPPPPPPPPPPPPPVPPPPPPVPPPPPVPPVVPPPDPDDDDDDDDDYDDDDDD/DPPPCPVPPPPDDPVVVVLQCVQAFPQVSAQDLAWFAFQVGDIHHLVVQDDPQAGDPVPQAPPVPRHGNRGDGGRDDGDPVSSVVSVVSAKDAAPLVVQPGGDIHGNVCNVVCQVVPPSNPPPPDDDPPPPPPPPPPPPPPPVPPPPPPPPPPPPVPPPPPCVPDDDDDDDDDDDDYDDDD

Secondary structure (DSSP, 8-state):
-----GGG-----HHHHHHHHHHS-TTT-S--S-EEE-TTS-EEEHHHHEETTEE-GGGSB-TTT--BT-S-SBPPPPPHHHHHHHHHHTEEE-GGGGGT---EEEGGGHHHHHHH-TT-----SS----TTTT-----------------------------------------------/-----GGG-----HHHHHHHHHHS-TTT-S--S-EEE-TTS-EEEHHHHEETTEE-GGGSB-TTT--BT-S-SBPPPPPHHHHHHHHHHTEEE-GGGGGT---EEEGGGHHHHHHH-TT-----SS----TTTT-----------------------------------------------

pLDDT: mean 71.45, std 31.74, range [17.53, 98.81]

Radius of gyration: 37.72 Å; Cα contacts (8 Å, |Δi|>4): 344; chains: 2; bounding box: 133×115×92 Å

InterPro domains:
  IPR001841 Zinc finger, RING-type [PS50089] (25-65)
  IPR001841 Zinc finger, RING-type [SM00184] (25-65)
  IPR013083 Zinc finger, RING/FYVE/PHD-type [G3DSA:3.30.40.10] (6-125)
  IPR017907 Zinc finger, RING-type, conserved site [PS00518] (40-49)

Organism: Lymnaea stagnalis (NCBI:txid6523)

Nearest PDB structures (foldseek):
  4whv-assembly2_J  TM=6.765E-01  e=1.146E-02  Homo sapiens
  5olm-assembly1_B  TM=6.646E-01  e=3.258E-02  Homo sapiens
  2yre-assembly1_A  TM=5.925E-01  e=6.681E-02  Homo sapiens
  2c2l-assembly4_D  TM=6.212E-01  e=1.037E+00  Mus musculus
  5olm-assembly1_B  TM=6.650E-01  e=3.194E-02  Homo sapiens

Sequence (362 aa):
MNKLNIDNIKIMSDSQVNYEMRFNCVICMEPKLEMVYGHCQHRFCADCLYINSVLRESMNKCPMCARPNSFPLVRPKVSDDSIQMQKIIGIAECPNKVLGCKHTMWEWEVEDHLRACDYKKRCSGIMVCSYNQLYTPRHRIVLKSKSSESKDRKKKKEVVGQQPRRSVRLMRRAAQRSQQPMNKLNIDNIKIMSDSQVNYEMRFNCVICMEPKLEMVYGHCQHRFCADCLYINSVLRESMNKCPMCARPNSFPLVRPKVSDDSIQMQKIIGIAECPNKVLGCKHTMWEWEVEDHLRACDYKKRCSGIMVCSYNQLYTPRHRIVLKSKSSESKDRKKKKEVVGQQPRRSVRLMRRAAQRSQQP